Protein AF-A0A3D0NUL7-F1 (afdb_monomer)

Solvent-accessible surface area (backbone atoms only — not comparable to full-atom values): 14869 Å² total; per-residue (Å²): 145,73,96,80,72,96,81,76,88,67,81,86,68,99,79,74,88,77,82,91,86,70,97,82,72,67,53,74,44,76,53,102,89,47,79,48,76,51,63,60,72,70,51,49,54,56,57,66,68,71,49,85,81,70,50,72,65,41,56,50,47,51,54,52,38,54,50,46,41,72,72,42,78,81,35,74,54,74,36,28,71,72,27,62,57,37,57,31,70,55,43,60,66,67,60,56,51,49,51,24,63,55,21,66,46,58,72,34,66,60,58,50,44,32,27,50,68,53,15,34,19,25,42,55,57,41,51,9,30,43,26,70,67,49,31,68,68,54,50,53,95,36,104,72,68,6,70,47,51,35,48,18,68,74,67,74,39,60,64,89,64,58,53,48,44,52,92,92,46,72,44,54,72,42,91,83,60,44,71,68,59,43,50,56,53,50,52,56,48,72,73,44,55,86,90,35,71,67,35,50,54,49,56,44,19,63,47,35,19,49,40,53,36,31,49,63,53,89,68,22,28,37,26,40,24,37,43,73,92,46,52,27,27,34,29,40,37,50,50,93,78,44,74,66,43,72,70,88,28,41,51,56,59,46,63,72,72,100

Sequence (258 aa):
MEILGLDKIRKIDDNTELEPEVTGLDKIRCDGEGITITGLDSIRHIIESDLPKMSTFAVELIRLVDRAKELDTEYRQFGAERHRYEFNPVIPLSEVRDFENRHHIRLPQGYVDFLTQVGNGGAGPDYGIYSLEQAEQSGYYDHKNSFCHYTATKFQSDYATLPYVLDDVPPMVNASLTPARWEEWYTALKTLPENHHDYDEMYKQAYNGLLQIIDSGCSSGYMLVCHGEMNGEMVFFRHELECPQPTGQRFEDFMLSH

Secondary structure (DSSP, 8-state):
-----S-------S--PPP---TT--EEEEETTEEEEE-HHHHHHHHHHHS----HHHHHHHHHHHHHHHH-TT--STTHHHHTT-BPPP--HHHHHHHHHHHT----HHHHHIIIII-SSBSSSTT-BPPHHHHHH---S-TTT-HHHHHHHHHT--GGG--S--TTS--SSSTT--HHHHHHHHHHHHTS-TTSHHHHHHHHHHHTTEEEEEEEETTEEEEEE-SSTTTTEEEEE-GGGPPPEEEEEEHHHHHHH-

Structure (mmCIF, N/CA/C/O backbone):
data_AF-A0A3D0NUL7-F1
#
_entry.id   AF-A0A3D0NUL7-F1
#
loop_
_atom_site.group_PDB
_atom_site.id
_atom_site.type_symbol
_atom_site.label_atom_id
_atom_site.label_alt_id
_atom_site.label_comp_id
_atom_site.label_asym_id
_atom_site.label_entity_id
_atom_site.label_seq_id
_atom_site.pdbx_PDB_ins_code
_atom_site.Cartn_x
_atom_site.Cartn_y
_atom_site.Cartn_z
_atom_site.occupancy
_atom_site.B_iso_or_equiv
_atom_site.auth_seq_id
_atom_site.auth_comp_id
_atom_site.auth_asym_id
_atom_site.auth_atom_id
_atom_site.pdbx_PDB_model_num
ATOM 1 N N . MET A 1 1 ? -30.615 -2.942 27.990 1.00 38.72 1 MET A N 1
ATOM 2 C CA . MET A 1 1 ? -29.336 -3.409 27.423 1.00 38.72 1 MET A CA 1
ATOM 3 C C . MET A 1 1 ? -28.272 -2.611 28.151 1.00 38.72 1 MET A C 1
ATOM 5 O O . MET A 1 1 ? -27.956 -1.499 27.763 1.00 38.72 1 MET A O 1
ATOM 9 N N . GLU A 1 2 ? -27.911 -3.126 29.322 1.00 25.39 2 GLU A N 1
ATOM 10 C CA . GLU A 1 2 ? -27.063 -2.508 30.342 1.00 25.39 2 GLU A CA 1
ATOM 11 C C . GLU A 1 2 ? -25.983 -3.534 30.676 1.00 25.39 2 GLU A C 1
ATOM 13 O O . GLU A 1 2 ? -26.282 -4.717 30.848 1.00 25.39 2 GLU A O 1
ATOM 18 N N . ILE A 1 3 ? -24.738 -3.077 30.732 1.00 35.19 3 ILE A N 1
ATOM 19 C CA . ILE A 1 3 ? -23.598 -3.856 31.199 1.00 35.19 3 ILE A CA 1
ATOM 20 C C . ILE A 1 3 ? -23.766 -4.017 32.717 1.00 35.19 3 ILE A C 1
ATOM 22 O O . ILE A 1 3 ? -23.603 -3.064 33.471 1.00 35.19 3 ILE A O 1
ATOM 26 N N . LEU A 1 4 ? -24.119 -5.223 33.158 1.00 30.38 4 LEU A N 1
ATOM 27 C CA . LEU A 1 4 ? -24.093 -5.670 34.554 1.00 30.38 4 LEU A CA 1
ATOM 28 C C . LEU A 1 4 ? -23.093 -6.831 34.601 1.00 30.38 4 LEU A C 1
ATOM 30 O O . LEU A 1 4 ? -23.255 -7.789 33.859 1.00 30.38 4 LEU A O 1
ATOM 34 N N . GLY A 1 5 ? -22.043 -6.881 35.408 1.00 27.66 5 GLY A N 1
ATOM 35 C CA . GLY A 1 5 ? -21.523 -6.011 36.448 1.00 27.66 5 GLY A CA 1
ATOM 36 C C . GLY A 1 5 ? -20.378 -6.803 37.087 1.00 27.66 5 GLY A C 1
ATOM 37 O O . GLY A 1 5 ? -20.577 -7.945 37.499 1.00 27.66 5 GLY A O 1
ATOM 38 N N . LEU A 1 6 ? -19.179 -6.221 37.152 1.00 33.84 6 LEU A N 1
ATOM 39 C CA . LEU A 1 6 ? -17.971 -6.797 37.772 1.00 33.84 6 LEU A CA 1
ATOM 40 C C . LEU A 1 6 ? -18.040 -6.821 39.319 1.00 33.84 6 LEU A C 1
ATOM 42 O O . LEU A 1 6 ? -17.026 -6.795 40.007 1.00 33.84 6 LEU A O 1
ATOM 46 N N . ASP A 1 7 ? -19.242 -6.910 39.889 1.00 32.41 7 ASP A N 1
ATOM 47 C CA . ASP A 1 7 ? -19.529 -6.543 41.281 1.00 32.41 7 ASP A CA 1
ATOM 48 C C . ASP A 1 7 ? -19.807 -7.739 42.211 1.00 32.41 7 ASP A C 1
ATOM 50 O O . ASP A 1 7 ? -20.545 -7.642 43.196 1.00 32.41 7 ASP A O 1
ATOM 54 N N . LYS A 1 8 ? -19.205 -8.902 41.933 1.00 33.22 8 LYS A N 1
ATOM 55 C CA . LYS A 1 8 ? -19.337 -10.093 42.796 1.00 33.22 8 LYS A CA 1
ATOM 56 C C . LYS A 1 8 ? -18.027 -10.721 43.269 1.00 33.22 8 LYS A C 1
ATOM 58 O O . LYS A 1 8 ? -18.021 -11.885 43.648 1.00 33.22 8 LYS A O 1
ATOM 63 N N . ILE A 1 9 ? -16.954 -9.944 43.402 1.00 37.75 9 ILE A N 1
ATOM 64 C CA . ILE A 1 9 ? -15.868 -10.321 44.324 1.00 37.75 9 ILE A CA 1
ATOM 65 C C . ILE A 1 9 ? -16.194 -9.723 45.699 1.00 37.75 9 ILE A C 1
ATOM 67 O O . ILE A 1 9 ? -15.585 -8.760 46.158 1.00 37.75 9 ILE A O 1
ATOM 71 N N . ARG A 1 10 ? -17.231 -10.259 46.354 1.00 32.78 10 ARG A N 1
ATOM 72 C CA . ARG A 1 10 ? -17.502 -9.988 47.773 1.00 32.78 10 ARG A CA 1
ATOM 73 C C . ARG A 1 10 ? -17.042 -11.189 48.591 1.00 32.78 10 ARG A C 1
ATOM 75 O O . ARG A 1 10 ? -17.595 -12.267 48.435 1.00 32.78 10 ARG A O 1
ATOM 82 N N . LYS A 1 11 ? -16.026 -10.932 49.425 1.00 37.00 11 LYS A N 1
ATOM 83 C CA . LYS A 1 11 ? -15.572 -11.664 50.622 1.00 37.00 11 LYS A CA 1
ATOM 84 C C . LYS A 1 11 ? -16.074 -13.108 50.740 1.00 37.00 11 LYS A C 1
ATOM 86 O O . LYS A 1 11 ? -17.202 -13.343 51.160 1.00 37.00 11 LYS A O 1
ATOM 91 N N . ILE A 1 12 ? -15.184 -14.047 50.439 1.00 37.03 12 ILE A N 1
ATOM 92 C CA . ILE A 1 12 ? -15.310 -15.433 50.885 1.00 37.03 12 ILE A CA 1
ATOM 93 C C . ILE A 1 12 ? -14.976 -15.424 52.384 1.00 37.03 12 ILE A C 1
ATOM 95 O O . ILE A 1 12 ? -13.849 -15.108 52.754 1.00 37.03 12 ILE A O 1
ATOM 99 N N . ASP A 1 13 ? -15.981 -15.665 53.226 1.00 35.22 13 ASP A N 1
ATOM 100 C CA . ASP A 1 13 ? -15.795 -16.013 54.639 1.00 35.22 13 ASP A CA 1
ATOM 101 C C . ASP A 1 13 ? -15.403 -17.499 54.718 1.00 35.22 13 ASP A C 1
ATOM 103 O O . ASP A 1 13 ? -15.958 -18.334 54.000 1.00 35.22 13 ASP A O 1
ATOM 107 N N . ASP A 1 14 ? -14.461 -17.818 55.602 1.00 37.66 14 ASP A N 1
ATOM 108 C CA . ASP A 1 14 ? -13.665 -19.056 55.662 1.00 37.66 14 ASP A CA 1
ATOM 109 C C . ASP A 1 14 ? -14.416 -20.386 55.923 1.00 37.66 14 ASP A C 1
ATOM 111 O O . ASP A 1 14 ? -13.769 -21.378 56.235 1.00 37.66 14 ASP A O 1
ATOM 115 N N . ASN A 1 15 ? -15.750 -20.486 55.835 1.00 42.66 15 ASN A N 1
ATOM 116 C CA . ASN A 1 15 ? -16.450 -21.724 56.240 1.00 42.66 15 ASN A CA 1
ATOM 117 C C . ASN A 1 15 ? -17.835 -21.970 55.608 1.00 42.66 15 ASN A C 1
ATOM 119 O O . ASN A 1 15 ? -18.796 -22.273 56.313 1.00 42.66 15 ASN A O 1
ATOM 123 N N . THR A 1 16 ? -17.970 -21.902 54.281 1.00 33.91 16 THR A N 1
ATOM 124 C CA . THR A 1 16 ? -19.204 -22.397 53.631 1.00 33.91 16 THR A CA 1
ATOM 125 C C . THR A 1 16 ? -18.888 -23.414 52.538 1.00 33.91 16 THR A C 1
ATOM 127 O O . THR A 1 16 ? -18.440 -23.049 51.454 1.00 33.91 16 THR A O 1
ATOM 130 N N . GLU A 1 17 ? -19.125 -24.697 52.824 1.00 34.25 17 GLU A N 1
ATOM 131 C CA . GLU A 1 17 ? -19.204 -25.746 51.802 1.00 34.25 17 GLU A CA 1
ATOM 132 C C . GLU A 1 17 ? -20.475 -25.529 50.964 1.00 34.25 17 GLU A C 1
ATOM 134 O O . GLU A 1 17 ? -21.584 -25.473 51.496 1.00 34.25 17 GLU A O 1
ATOM 139 N N . LEU A 1 18 ? -20.313 -25.374 49.648 1.00 35.25 18 LEU A N 1
ATOM 140 C CA . LEU A 1 18 ? -21.413 -25.365 48.682 1.00 35.25 18 LEU A CA 1
ATOM 141 C C . LEU A 1 18 ? -21.649 -26.801 48.195 1.00 35.25 18 LEU A C 1
ATOM 143 O O . LEU A 1 18 ? -20.722 -27.445 47.701 1.00 35.25 18 LEU A O 1
ATOM 147 N N . GLU A 1 19 ? -22.881 -27.299 48.334 1.00 30.41 19 GLU A N 1
ATOM 148 C CA . GLU A 1 19 ? -23.275 -28.623 47.835 1.00 30.41 19 GLU A CA 1
ATOM 149 C C . GLU A 1 19 ? -23.285 -28.704 46.289 1.00 30.41 19 GLU A C 1
ATOM 151 O O . GLU A 1 19 ? -23.460 -27.683 45.615 1.00 30.41 19 GLU A O 1
ATOM 156 N N . PRO A 1 20 ? -23.081 -29.901 45.696 1.00 34.34 20 PRO A N 1
ATOM 157 C CA . PRO A 1 20 ? -22.626 -30.034 44.319 1.00 34.34 20 PRO A CA 1
ATOM 158 C C . PRO A 1 20 ? -23.762 -30.386 43.349 1.00 34.34 20 PRO A C 1
ATOM 160 O O . PRO A 1 20 ? -24.087 -31.556 43.188 1.00 34.34 20 PRO A O 1
ATOM 163 N N . GLU A 1 21 ? -24.291 -29.414 42.603 1.00 37.38 21 GLU A N 1
ATOM 164 C CA . GLU A 1 21 ? -25.108 -29.699 41.407 1.00 37.38 21 GLU A CA 1
ATOM 165 C C . GLU A 1 21 ? -24.845 -28.712 40.256 1.00 37.38 21 GLU A C 1
ATOM 167 O O . GLU A 1 21 ? -25.732 -27.983 39.837 1.00 37.38 21 GLU A O 1
ATOM 172 N N . VAL A 1 22 ? -23.621 -28.713 39.712 1.00 36.44 22 VAL A N 1
ATOM 173 C CA . VAL A 1 22 ? -23.347 -28.531 38.268 1.00 36.44 22 VAL A CA 1
ATOM 174 C C . VAL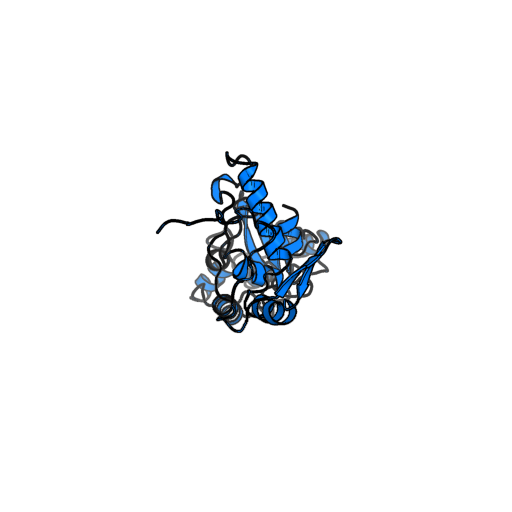 A 1 22 ? -22.042 -29.275 37.965 1.00 36.44 22 VAL A C 1
ATOM 176 O O . VAL A 1 22 ? -20.955 -28.869 38.375 1.00 36.44 22 VAL A O 1
ATOM 179 N N . THR A 1 23 ? -22.133 -30.406 37.272 1.00 40.44 23 THR A N 1
ATOM 180 C CA . THR A 1 23 ? -20.981 -31.203 36.835 1.00 40.44 23 THR A CA 1
ATOM 181 C C . THR A 1 23 ? -20.199 -30.451 35.755 1.00 40.44 23 THR A C 1
ATOM 183 O O . THR A 1 23 ? -20.621 -30.441 34.601 1.00 40.44 23 THR A O 1
ATOM 186 N N . GLY A 1 24 ? -19.073 -29.827 36.122 1.00 41.94 24 GLY A N 1
ATOM 187 C CA . GLY A 1 24 ? -18.113 -29.279 35.153 1.00 41.94 24 GLY A CA 1
ATOM 188 C C . GLY A 1 24 ? -17.348 -28.009 35.540 1.00 41.94 24 GLY A C 1
ATOM 189 O O . GLY A 1 24 ? -16.659 -27.479 34.679 1.00 41.94 24 GLY A O 1
ATOM 190 N N . LEU A 1 25 ? -17.448 -27.499 36.772 1.00 42.62 25 LEU A N 1
ATOM 191 C CA . LEU A 1 25 ? -16.685 -26.311 37.183 1.00 42.62 25 LEU A CA 1
ATOM 192 C C . LEU A 1 25 ? -15.368 -26.672 37.883 1.00 42.62 25 LEU A C 1
ATOM 194 O O . LEU A 1 25 ? -15.312 -27.591 38.706 1.00 42.62 25 LEU A O 1
ATOM 198 N N . ASP A 1 26 ? -14.327 -25.921 37.517 1.00 53.41 26 ASP A N 1
ATOM 199 C CA . ASP A 1 26 ? -12.957 -26.008 38.016 1.00 53.41 26 ASP A CA 1
ATOM 200 C C . ASP A 1 26 ? -12.896 -26.050 39.544 1.00 53.41 26 ASP A C 1
ATOM 202 O O . ASP A 1 26 ? -13.566 -25.289 40.249 1.00 53.41 26 ASP A O 1
ATOM 206 N N . LYS A 1 27 ? -12.038 -26.924 40.077 1.00 50.22 27 LYS A N 1
ATOM 207 C CA . LYS A 1 27 ? -11.785 -26.968 41.518 1.00 50.22 27 LYS A CA 1
ATOM 208 C C . LYS A 1 27 ? -10.749 -25.904 41.851 1.00 50.22 27 LYS A C 1
ATOM 210 O O . LYS A 1 27 ? -9.553 -26.100 41.624 1.00 50.22 27 LYS A O 1
ATOM 215 N N . ILE A 1 28 ? -11.223 -24.785 42.390 1.00 47.34 28 ILE A N 1
ATOM 216 C CA . ILE A 1 28 ? -10.381 -23.774 43.028 1.00 47.34 28 ILE A CA 1
ATOM 217 C C . ILE A 1 28 ? -10.120 -24.243 44.457 1.00 47.34 28 ILE A C 1
ATOM 219 O O . ILE A 1 28 ? -11.053 -24.393 45.246 1.00 47.34 28 ILE A O 1
ATOM 223 N N . ARG A 1 29 ? -8.854 -24.492 44.791 1.00 43.22 29 ARG A N 1
ATOM 224 C CA . ARG A 1 29 ? -8.432 -24.826 46.151 1.00 43.22 29 ARG A CA 1
ATOM 225 C C . ARG A 1 29 ? -7.491 -23.741 46.646 1.00 43.22 29 ARG A C 1
ATOM 227 O O . ARG A 1 29 ? -6.512 -23.428 45.980 1.00 43.22 29 ARG A O 1
ATOM 234 N N . CYS A 1 30 ? -7.792 -23.174 47.805 1.00 38.06 30 CYS A N 1
ATOM 235 C CA . CYS A 1 30 ? -6.896 -22.257 48.491 1.00 38.06 30 CYS A CA 1
ATOM 236 C C . CYS A 1 30 ? -6.280 -23.013 49.668 1.00 38.06 30 CYS A C 1
ATOM 238 O O . CYS A 1 30 ? -7.014 -23.540 50.505 1.00 38.06 30 CYS A O 1
ATOM 240 N N . ASP A 1 31 ? -4.959 -23.117 49.709 1.00 46.19 31 ASP A N 1
ATOM 241 C CA . ASP A 1 31 ? -4.230 -23.577 50.887 1.00 46.19 31 ASP A CA 1
ATOM 242 C C . ASP A 1 31 ? -3.305 -22.467 51.400 1.00 46.19 31 ASP A C 1
ATOM 244 O O . ASP A 1 31 ? -3.193 -21.396 50.802 1.00 46.19 31 ASP A O 1
ATOM 248 N N . GLY A 1 32 ? -2.698 -22.688 52.570 1.00 38.44 32 GLY A N 1
ATOM 249 C CA . GLY A 1 32 ? -1.860 -21.700 53.258 1.00 38.44 32 GLY A CA 1
ATOM 250 C C . GLY A 1 32 ? -0.600 -21.270 52.493 1.00 38.44 32 GLY A C 1
ATOM 251 O O . GLY A 1 32 ? 0.147 -20.444 53.010 1.00 38.44 32 GLY A O 1
ATOM 252 N N . GLU A 1 33 ? -0.370 -21.806 51.289 1.00 42.25 33 GLU A N 1
ATOM 253 C CA . GLU A 1 33 ? 0.727 -21.448 50.388 1.00 42.25 33 GLU A CA 1
ATOM 254 C C . GLU A 1 33 ? 0.248 -20.754 49.091 1.00 42.25 33 GLU A C 1
ATOM 256 O O . GLU A 1 33 ? 1.073 -20.178 48.380 1.00 42.25 33 GLU A O 1
ATOM 261 N N . GLY A 1 34 ? -1.062 -20.718 48.796 1.00 34.78 34 GLY A N 1
ATOM 262 C CA . GLY A 1 34 ? -1.626 -19.981 47.658 1.00 34.78 34 GLY A CA 1
ATOM 263 C C . GLY A 1 34 ? -2.929 -20.559 47.083 1.00 34.78 34 GLY A C 1
ATOM 264 O O . GLY A 1 34 ? -3.519 -21.502 47.604 1.00 34.78 34 GLY A O 1
ATOM 265 N N . ILE A 1 35 ? -3.405 -19.970 45.976 1.00 40.94 35 ILE A N 1
ATOM 266 C CA . ILE A 1 35 ? -4.564 -20.471 45.215 1.00 40.94 35 ILE A CA 1
ATOM 267 C C . ILE A 1 35 ? -4.066 -21.418 44.120 1.00 40.94 35 ILE A C 1
ATOM 269 O O . ILE A 1 35 ? -3.331 -21.001 43.226 1.00 40.94 35 ILE A O 1
ATOM 273 N N . THR A 1 36 ? -4.527 -22.667 44.144 1.00 42.09 36 THR A N 1
ATOM 274 C CA . THR A 1 36 ? -4.296 -23.659 43.088 1.00 42.09 36 THR A CA 1
ATOM 275 C C . THR A 1 36 ? -5.598 -23.919 42.329 1.00 42.09 36 THR A C 1
ATOM 277 O O . THR A 1 36 ? -6.597 -24.343 42.913 1.00 42.09 36 THR A O 1
ATOM 280 N N . ILE A 1 37 ? -5.592 -23.679 41.014 1.00 50.47 37 ILE A N 1
ATOM 281 C CA . ILE A 1 37 ? -6.717 -23.976 40.114 1.00 50.47 37 ILE A CA 1
ATOM 282 C C . ILE A 1 37 ? -6.357 -25.218 39.299 1.00 50.47 37 ILE A C 1
ATOM 284 O O . ILE A 1 37 ? -5.349 -25.230 38.596 1.00 50.47 37 ILE A O 1
ATOM 288 N N . THR A 1 38 ? -7.178 -26.264 39.384 1.00 53.53 38 THR A N 1
ATOM 289 C CA . THR A 1 38 ? -7.011 -27.495 38.591 1.00 53.53 38 THR A CA 1
ATOM 290 C C . THR A 1 38 ? -8.206 -27.677 37.657 1.00 53.53 38 THR A C 1
ATOM 292 O O . THR A 1 38 ? -9.343 -27.548 38.109 1.00 53.53 38 THR A O 1
ATOM 295 N N . GLY A 1 39 ? -7.949 -27.967 36.373 1.00 52.47 39 GLY A N 1
ATOM 296 C CA . GLY A 1 39 ? -8.992 -28.164 35.345 1.00 52.47 39 GLY A CA 1
ATOM 297 C C . GLY A 1 39 ? -8.892 -27.265 34.102 1.00 52.47 39 GLY A C 1
ATOM 298 O O . GLY A 1 39 ? -9.481 -27.590 33.071 1.00 52.47 39 GLY A O 1
ATOM 299 N N . LEU A 1 40 ? -8.061 -26.214 34.143 1.00 50.69 40 LEU A N 1
ATOM 300 C CA . LEU A 1 40 ? -7.952 -25.222 33.063 1.00 50.69 40 LEU A CA 1
ATOM 301 C C . LEU A 1 40 ? -7.530 -25.793 31.704 1.00 50.69 40 LEU A C 1
ATOM 303 O O . LEU A 1 40 ? -7.858 -25.190 30.692 1.00 50.69 40 LEU A O 1
ATOM 307 N N . ASP A 1 41 ? -6.859 -26.944 31.637 1.00 54.06 41 ASP A N 1
ATOM 308 C CA . ASP A 1 41 ? -6.382 -27.506 30.364 1.00 54.06 41 ASP A CA 1
ATOM 309 C C . ASP A 1 41 ? -7.524 -27.867 29.398 1.00 54.06 41 ASP A C 1
ATOM 311 O O . ASP A 1 41 ? -7.375 -27.736 28.184 1.00 54.06 41 ASP A O 1
ATOM 315 N N . SER A 1 42 ? -8.691 -28.262 29.926 1.00 47.69 42 SER A N 1
ATOM 316 C CA . SER A 1 42 ? -9.852 -28.629 29.098 1.00 47.69 42 SER A CA 1
ATOM 317 C C . SER A 1 42 ? -10.581 -27.405 28.537 1.00 47.69 42 SER A C 1
ATOM 319 O O . SER A 1 42 ? -11.106 -27.457 27.430 1.00 47.69 42 SER A O 1
ATOM 321 N N . ILE A 1 43 ? -10.576 -26.290 29.272 1.00 46.31 43 ILE A N 1
ATOM 322 C CA . ILE A 1 43 ? -11.176 -25.018 28.843 1.00 46.31 43 ILE A CA 1
ATOM 323 C C . ILE A 1 43 ? -10.189 -24.220 27.989 1.00 46.31 43 ILE A C 1
ATOM 325 O O . ILE A 1 43 ? -10.587 -23.593 27.014 1.00 46.31 43 ILE A O 1
ATOM 329 N N . ARG A 1 44 ? -8.891 -24.291 28.290 1.00 44.62 44 ARG A N 1
ATOM 330 C CA . ARG A 1 44 ? -7.825 -23.650 27.518 1.00 44.62 44 ARG A CA 1
ATOM 331 C C . ARG A 1 44 ? -7.850 -24.090 26.061 1.00 44.62 44 ARG A C 1
ATOM 333 O O . ARG A 1 44 ? -7.748 -23.241 25.188 1.00 44.62 44 ARG A O 1
ATOM 340 N N . HIS A 1 45 ? -8.065 -25.379 25.796 1.00 46.69 45 HIS A N 1
ATOM 341 C CA . HIS A 1 45 ? -8.169 -25.873 24.424 1.00 46.69 45 HIS A CA 1
ATOM 342 C C . HIS A 1 45 ? -9.401 -25.324 23.683 1.00 46.69 45 HIS A C 1
ATOM 344 O O . HIS A 1 45 ? -9.298 -25.016 22.503 1.00 46.69 45 HIS A O 1
ATOM 350 N N . ILE A 1 46 ? -10.526 -25.145 24.385 1.00 46.69 46 ILE A N 1
ATOM 351 C CA . ILE A 1 46 ? -11.791 -24.621 23.838 1.00 46.69 46 ILE A CA 1
ATOM 352 C C . ILE A 1 46 ? -11.714 -23.099 23.615 1.00 46.69 46 ILE A C 1
ATOM 354 O O . ILE A 1 46 ? -12.198 -22.584 22.615 1.00 46.69 46 ILE A O 1
ATOM 358 N N . ILE A 1 47 ? -11.058 -22.364 24.518 1.00 46.75 47 ILE A N 1
ATOM 359 C CA . ILE A 1 47 ? -10.827 -20.920 24.371 1.00 46.75 47 ILE A CA 1
ATOM 360 C C . ILE A 1 47 ? -9.798 -20.648 23.263 1.00 46.75 47 ILE A C 1
ATOM 362 O O . ILE A 1 47 ? -9.962 -19.721 22.478 1.00 46.75 47 ILE A O 1
ATOM 366 N N . GLU A 1 48 ? -8.738 -21.454 23.160 1.00 49.75 48 GLU A N 1
ATOM 367 C CA . GLU A 1 48 ? -7.694 -21.274 22.145 1.00 49.75 48 GLU A CA 1
ATOM 368 C C . GLU A 1 48 ? -8.100 -21.765 20.740 1.00 49.75 48 GLU A C 1
ATOM 370 O O . GLU A 1 48 ? -7.434 -21.379 19.775 1.00 49.75 48 GLU A O 1
ATOM 375 N N . SER A 1 49 ? -9.138 -22.606 20.602 1.00 51.47 49 SER A N 1
ATOM 376 C CA . SER A 1 49 ? -9.609 -23.125 19.305 1.00 51.47 49 SER A CA 1
ATOM 377 C C . SER A 1 49 ? -10.599 -22.208 18.589 1.00 51.47 49 SER A C 1
ATOM 379 O O . SER A 1 49 ? -10.626 -22.216 17.359 1.00 51.47 49 SER A O 1
ATOM 381 N N . ASP A 1 50 ? -11.371 -21.415 19.340 1.00 45.09 50 ASP A N 1
ATOM 382 C CA . ASP A 1 50 ? -12.528 -20.676 18.812 1.00 45.09 50 ASP A CA 1
ATOM 383 C C . ASP A 1 50 ? -12.328 -19.148 18.771 1.00 45.09 50 ASP A C 1
ATOM 385 O O . ASP A 1 50 ? -13.155 -18.433 18.201 1.00 45.09 50 ASP A O 1
ATOM 389 N N . LEU A 1 51 ? -11.222 -18.619 19.315 1.00 48.38 51 LEU A N 1
ATOM 390 C CA . LEU A 1 51 ? -10.813 -17.243 19.023 1.00 48.38 51 LEU A CA 1
ATOM 391 C C . LEU A 1 51 ? -10.130 -17.186 17.646 1.00 48.38 51 LEU A C 1
ATOM 393 O O . LEU A 1 51 ? -9.189 -17.952 17.412 1.00 48.38 51 LEU A O 1
ATOM 397 N N . PRO A 1 52 ? -10.504 -16.246 16.754 1.00 54.59 52 PRO A N 1
ATOM 398 C CA . PRO A 1 52 ? -9.663 -15.919 15.614 1.00 54.59 52 PRO A CA 1
ATOM 399 C C . PRO A 1 52 ? -8.296 -15.508 16.164 1.00 54.59 52 PRO A C 1
ATOM 401 O O . PRO A 1 52 ? -8.173 -14.484 16.838 1.00 54.59 52 PRO A O 1
ATOM 404 N N . LYS A 1 53 ? -7.268 -16.334 15.943 1.00 74.62 53 LYS A N 1
ATOM 405 C CA . LYS A 1 53 ? -5.901 -15.989 16.335 1.00 74.62 53 LYS A CA 1
ATOM 406 C C . LYS A 1 53 ? -5.424 -14.886 15.403 1.00 74.62 53 LYS A C 1
ATOM 408 O O . LYS A 1 53 ? -4.909 -15.169 14.325 1.00 74.62 53 LYS A O 1
ATOM 413 N N . MET A 1 54 ? -5.655 -13.642 15.812 1.00 85.62 54 MET A N 1
ATOM 414 C CA . MET A 1 54 ? -5.086 -12.477 15.150 1.00 85.62 54 MET A CA 1
ATOM 415 C C . MET A 1 54 ? -3.562 -12.605 15.109 1.00 85.62 54 MET A C 1
ATOM 417 O O . MET A 1 54 ? -2.948 -13.121 16.048 1.00 85.62 54 MET A O 1
ATOM 421 N N . SER A 1 55 ? -2.948 -12.146 14.025 1.00 92.00 55 SER A N 1
ATOM 422 C CA . SER A 1 55 ? -1.499 -12.144 13.891 1.00 92.00 55 SER A CA 1
ATOM 423 C C . SER A 1 55 ? -0.869 -11.151 14.868 1.00 92.00 55 SER A C 1
ATOM 425 O O . SER A 1 55 ? -1.479 -10.153 15.259 1.00 92.00 55 SER A O 1
ATOM 427 N N . THR A 1 56 ? 0.381 -11.407 15.264 1.00 92.94 56 THR A N 1
ATOM 428 C CA . THR A 1 56 ? 1.138 -10.494 16.137 1.00 92.94 56 THR A CA 1
ATOM 429 C C . THR A 1 56 ? 1.204 -9.085 15.549 1.00 92.94 56 THR A C 1
ATOM 431 O O . THR A 1 56 ? 1.093 -8.110 16.285 1.00 92.94 56 THR A O 1
ATOM 434 N N . PHE A 1 57 ? 1.331 -8.987 14.222 1.00 95.50 57 PHE A N 1
ATOM 435 C CA . PHE A 1 57 ? 1.291 -7.724 13.494 1.00 95.50 57 PHE A CA 1
ATOM 436 C C . PHE A 1 57 ? -0.037 -6.985 13.706 1.00 95.50 57 PHE A C 1
ATOM 438 O O . PHE A 1 57 ? -0.020 -5.824 14.107 1.00 95.50 57 PHE A O 1
ATOM 445 N N . ALA A 1 58 ? -1.177 -7.657 13.507 1.00 95.69 58 ALA A N 1
ATOM 446 C CA . ALA A 1 58 ? -2.491 -7.040 13.670 1.00 95.69 58 ALA A CA 1
ATOM 447 C C . ALA A 1 58 ? -2.716 -6.531 15.102 1.00 95.69 58 ALA A C 1
ATOM 449 O O . ALA A 1 58 ? -3.169 -5.405 15.301 1.00 95.69 58 ALA A O 1
ATOM 450 N N . VAL A 1 59 ? -2.346 -7.340 16.101 1.00 95.56 59 VAL A N 1
ATOM 451 C CA . VAL A 1 59 ? -2.452 -6.963 17.519 1.00 95.56 59 VAL A CA 1
ATOM 452 C C . VAL A 1 59 ? -1.602 -5.731 17.829 1.00 95.56 59 VAL A C 1
ATOM 454 O O . VAL A 1 59 ? -2.083 -4.802 18.479 1.00 95.56 59 VAL A O 1
ATOM 457 N N . GLU A 1 60 ? -0.349 -5.707 17.370 1.00 97.19 60 GLU A N 1
ATOM 458 C CA . GLU A 1 60 ? 0.555 -4.596 17.666 1.00 97.19 60 GLU A CA 1
ATOM 459 C C . GLU A 1 60 ? 0.143 -3.311 16.942 1.00 97.19 60 GLU A C 1
ATOM 461 O O . GLU A 1 60 ? 0.141 -2.245 17.555 1.00 97.19 60 GLU A O 1
ATOM 466 N N . LEU A 1 61 ? -0.277 -3.403 15.678 1.00 97.75 61 LEU A N 1
ATOM 467 C CA . LEU A 1 61 ? -0.716 -2.240 14.912 1.00 97.75 61 LEU A CA 1
ATOM 468 C C . LEU A 1 61 ? -1.953 -1.580 15.540 1.00 97.75 61 LEU A C 1
ATOM 470 O O . LEU A 1 61 ? -1.976 -0.362 15.707 1.00 97.75 61 LEU A O 1
ATOM 474 N N . ILE A 1 62 ? -2.952 -2.370 15.953 1.00 97.69 62 ILE A N 1
ATOM 475 C CA . ILE A 1 62 ? -4.140 -1.846 16.648 1.00 97.69 62 ILE A CA 1
ATOM 476 C C . ILE A 1 62 ? -3.731 -1.133 17.9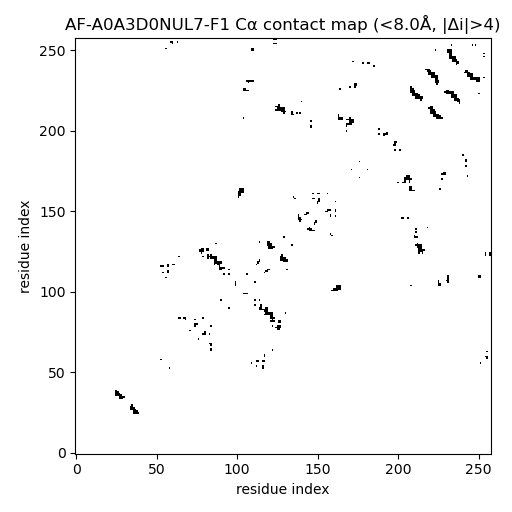37 1.00 97.69 62 ILE A C 1
ATOM 478 O O . ILE A 1 62 ? -4.142 0.001 18.171 1.00 97.69 62 ILE A O 1
ATOM 482 N N . ARG A 1 63 ? -2.852 -1.752 18.735 1.00 97.69 63 ARG A N 1
ATOM 483 C CA . ARG A 1 63 ? -2.348 -1.161 19.980 1.00 97.69 63 ARG A CA 1
ATOM 484 C C . ARG A 1 63 ? -1.647 0.180 19.743 1.00 97.69 63 ARG A C 1
ATOM 486 O O . ARG A 1 63 ? -1.824 1.106 20.536 1.00 97.69 63 ARG A O 1
ATOM 493 N N . LEU A 1 64 ? -0.836 0.284 18.689 1.00 97.94 64 LEU A N 1
ATOM 494 C CA . LEU A 1 64 ? -0.128 1.517 18.336 1.00 97.94 64 LEU A CA 1
ATOM 495 C C . LEU A 1 64 ? -1.092 2.617 17.885 1.00 97.94 64 LEU A C 1
ATOM 497 O O . LEU A 1 64 ? -0.969 3.750 18.351 1.00 97.94 64 LEU A O 1
ATOM 501 N N . VAL A 1 65 ? -2.072 2.291 17.040 1.00 97.44 65 VAL A N 1
ATOM 502 C CA . VAL A 1 65 ? -3.055 3.267 16.547 1.00 97.44 65 VAL A CA 1
ATOM 503 C C . VAL A 1 65 ? -3.998 3.733 17.657 1.00 97.44 65 VAL A C 1
ATOM 505 O O . VAL A 1 65 ? -4.236 4.936 17.770 1.00 97.44 65 VAL A O 1
ATOM 508 N N . ASP A 1 66 ? -4.448 2.839 18.540 1.00 97.19 66 ASP A N 1
ATOM 509 C CA . ASP A 1 66 ? -5.219 3.212 19.734 1.00 97.19 66 ASP A CA 1
ATOM 510 C C . ASP A 1 66 ? -4.417 4.170 20.619 1.00 97.19 66 ASP A C 1
ATOM 512 O O . ASP A 1 66 ? -4.915 5.212 21.056 1.00 97.19 66 ASP A O 1
ATOM 516 N N . ARG A 1 67 ? -3.128 3.872 20.823 1.00 97.69 67 ARG A N 1
ATOM 517 C CA . ARG A 1 67 ? -2.245 4.747 21.591 1.00 97.69 67 ARG A CA 1
ATOM 518 C C . ARG A 1 67 ? -2.051 6.105 20.919 1.00 97.69 67 ARG A C 1
ATOM 520 O O . ARG A 1 67 ? -2.018 7.120 21.613 1.00 97.69 67 ARG A O 1
ATOM 527 N N . ALA A 1 68 ? -1.920 6.145 19.596 1.00 96.25 68 ALA A N 1
ATOM 528 C CA . ALA A 1 68 ? -1.818 7.392 18.849 1.00 96.25 68 ALA A CA 1
ATOM 529 C C . ALA A 1 68 ? -3.102 8.228 18.987 1.00 96.25 68 ALA A C 1
ATOM 531 O O . ALA A 1 68 ? -3.015 9.419 19.277 1.00 96.25 68 ALA A O 1
ATOM 532 N N . LYS A 1 69 ? -4.281 7.595 18.913 1.00 97.00 69 LYS A N 1
ATOM 533 C CA . LYS A 1 69 ? -5.589 8.243 19.109 1.00 97.00 69 LYS A CA 1
ATOM 534 C C . LYS A 1 69 ? -5.734 8.891 20.487 1.00 97.00 69 LYS A C 1
ATOM 536 O O . LYS A 1 69 ? -6.281 9.986 20.600 1.00 97.00 69 LYS A O 1
ATOM 541 N N . GLU A 1 70 ? -5.242 8.232 21.535 1.00 97.81 70 GLU A N 1
ATOM 542 C CA . GLU A 1 70 ? -5.227 8.781 22.899 1.00 97.81 70 GLU A CA 1
ATOM 543 C C . GLU A 1 70 ? -4.300 9.995 23.045 1.00 97.81 70 GLU A C 1
ATOM 545 O O . GLU A 1 70 ? -4.571 10.891 23.846 1.00 97.81 70 GLU A O 1
ATOM 550 N N . LEU A 1 71 ? -3.177 10.001 22.321 1.00 97.62 71 LEU A N 1
ATOM 551 C CA . LEU A 1 71 ? -2.145 11.031 22.430 1.00 97.62 71 LEU A CA 1
ATOM 552 C C . LEU A 1 71 ? -2.437 12.251 21.553 1.00 97.62 71 LEU A C 1
ATOM 554 O O . LEU A 1 71 ? -2.173 13.377 21.974 1.00 97.62 71 LEU A O 1
ATOM 558 N N . ASP A 1 72 ? -3.000 12.040 20.368 1.00 97.25 72 ASP A N 1
ATOM 559 C CA . ASP A 1 72 ? -3.293 13.083 19.391 1.00 97.25 72 ASP A CA 1
ATOM 560 C C . ASP A 1 72 ? -4.800 13.343 19.263 1.00 97.25 72 ASP A C 1
ATOM 562 O O . ASP A 1 72 ? -5.417 13.228 18.204 1.00 97.25 72 ASP A O 1
ATOM 566 N N . THR A 1 73 ? -5.410 13.717 20.388 1.00 96.69 73 THR A N 1
ATOM 567 C CA . THR A 1 73 ? -6.859 13.992 20.485 1.00 96.69 73 THR A CA 1
ATOM 568 C C . THR A 1 73 ? -7.354 15.150 19.608 1.00 96.69 73 THR A C 1
ATOM 570 O O . THR A 1 73 ? -8.558 15.294 19.406 1.00 96.69 73 THR A O 1
ATOM 573 N N . GLU A 1 74 ? -6.443 15.975 19.089 1.00 97.38 74 GLU A N 1
ATOM 574 C CA . GLU A 1 74 ? -6.750 17.095 18.194 1.00 97.38 74 GLU A CA 1
ATOM 575 C C . GLU A 1 74 ? -6.347 16.826 16.734 1.00 97.38 74 GLU A C 1
ATOM 577 O O . GLU A 1 74 ? -6.482 17.728 15.906 1.00 97.38 74 GLU A O 1
ATOM 582 N N . TYR A 1 75 ? -5.882 15.613 16.411 1.00 96.56 75 TYR A N 1
ATOM 583 C CA . TYR A 1 75 ? -5.470 15.204 15.063 1.00 96.56 75 TYR A CA 1
ATOM 584 C C . TYR A 1 75 ? -4.409 16.131 14.438 1.00 96.56 75 TYR A C 1
ATOM 586 O O . TYR A 1 75 ? -4.548 16.592 13.305 1.00 96.56 75 TYR A O 1
ATOM 594 N N . ARG A 1 76 ? -3.370 16.475 15.206 1.00 95.50 76 ARG A N 1
ATOM 595 C CA . ARG A 1 76 ? -2.265 17.349 14.788 1.00 95.50 76 ARG A CA 1
ATOM 596 C C . ARG A 1 76 ? -1.195 16.621 13.980 1.00 95.50 76 ARG A C 1
ATOM 598 O O . ARG A 1 76 ? -0.429 17.288 13.282 1.00 95.50 76 ARG A O 1
ATOM 605 N N . GLN A 1 77 ? -1.090 15.300 14.103 1.00 94.19 77 GLN A N 1
ATOM 606 C CA . GLN A 1 77 ? -0.214 14.502 13.255 1.00 94.19 77 GLN A CA 1
ATOM 607 C C . GLN A 1 77 ? -0.676 14.626 11.799 1.00 94.19 77 GLN A C 1
ATOM 609 O O . GLN A 1 77 ? -1.871 14.629 11.516 1.00 94.19 77 GLN A O 1
ATOM 614 N N . PHE A 1 78 ? 0.273 14.747 10.869 1.00 92.38 78 PHE A N 1
ATOM 615 C CA . PHE A 1 78 ? -0.049 14.939 9.456 1.00 92.38 78 PHE A CA 1
ATOM 616 C C . PHE A 1 78 ? -0.975 13.831 8.934 1.00 92.38 78 PHE A C 1
ATOM 618 O O . PHE A 1 78 ? -0.638 12.655 9.041 1.00 92.38 78 PHE A O 1
ATOM 625 N N . GLY A 1 79 ? -2.126 14.233 8.388 1.00 91.25 79 GLY A N 1
ATOM 626 C CA . GLY A 1 79 ? -3.129 13.356 7.792 1.00 91.25 79 GLY A CA 1
ATOM 627 C C . GLY A 1 79 ? -4.074 12.676 8.790 1.00 91.25 79 GLY A C 1
ATOM 628 O O . GLY A 1 79 ? -5.124 12.161 8.382 1.00 91.25 79 GLY A O 1
ATOM 629 N N . ALA A 1 80 ? -3.805 12.783 10.097 1.00 95.19 80 ALA A N 1
ATOM 630 C CA . ALA A 1 80 ? -4.683 12.274 11.146 1.00 95.19 80 ALA A CA 1
ATOM 631 C C . ALA A 1 80 ? -6.066 12.932 11.124 1.00 95.19 80 ALA A C 1
ATOM 633 O O . ALA A 1 80 ? -7.052 12.308 11.514 1.00 95.19 80 ALA A O 1
ATOM 634 N N . GLU A 1 81 ? -6.194 14.156 10.611 1.00 94.75 81 GLU A N 1
ATOM 635 C CA . GLU A 1 81 ? -7.484 14.828 10.470 1.00 94.75 81 GLU A CA 1
ATOM 636 C C . GLU A 1 81 ? -8.428 14.107 9.494 1.00 94.75 81 GLU A C 1
ATOM 638 O O . GLU A 1 81 ? -9.655 14.251 9.601 1.00 94.75 81 GLU A O 1
ATOM 643 N N . ARG A 1 82 ? -7.864 13.318 8.564 1.00 92.69 82 ARG A N 1
ATOM 644 C CA . ARG A 1 82 ? -8.615 12.522 7.589 1.00 92.69 82 ARG A CA 1
ATOM 645 C C . ARG A 1 82 ? -9.070 11.190 8.158 1.00 92.69 82 ARG A C 1
ATOM 647 O O . ARG A 1 82 ? -10.269 10.929 8.177 1.00 92.69 82 ARG A O 1
ATOM 654 N N . HIS A 1 83 ? -8.129 10.356 8.597 1.00 94.62 83 HIS A N 1
ATOM 655 C CA . HIS A 1 83 ? -8.438 8.990 9.027 1.00 94.62 83 HIS A CA 1
ATOM 656 C C . HIS A 1 83 ? -8.800 8.897 10.517 1.00 94.62 83 HIS A C 1
ATOM 658 O O . HIS A 1 83 ? -9.376 7.904 10.941 1.00 94.62 83 HIS A O 1
ATOM 664 N N . ARG A 1 84 ? -8.471 9.910 11.331 1.00 96.94 84 ARG A N 1
ATOM 665 C CA . ARG A 1 84 ? -8.839 10.038 12.759 1.00 96.94 84 ARG A CA 1
ATOM 666 C C . ARG A 1 84 ? -8.468 8.846 13.638 1.00 96.94 84 ARG A C 1
ATOM 668 O O . ARG A 1 84 ? -9.123 8.582 14.648 1.00 96.94 84 ARG A O 1
ATOM 675 N N . TYR A 1 85 ? -7.404 8.148 13.251 1.00 97.25 85 TYR A N 1
ATOM 676 C CA . TYR A 1 85 ? -6.979 6.880 13.848 1.00 97.25 85 TYR A CA 1
ATOM 677 C C . TYR A 1 85 ? -8.085 5.811 13.854 1.00 97.25 85 TYR A C 1
ATOM 679 O O . TYR A 1 85 ? -8.185 5.009 14.777 1.00 97.25 85 TYR A O 1
ATOM 687 N N . GLU A 1 86 ? -8.950 5.814 12.839 1.00 97.81 86 GLU A N 1
ATOM 688 C CA . GLU A 1 86 ? -10.005 4.823 12.659 1.00 97.81 86 GLU A CA 1
ATOM 689 C C . GLU A 1 86 ? -9.702 3.950 11.446 1.00 97.81 86 GLU A C 1
ATOM 691 O O . GLU A 1 86 ? -9.506 4.437 10.332 1.00 97.81 86 GLU A O 1
ATOM 696 N N . PHE A 1 87 ? -9.642 2.640 11.671 1.00 98.25 87 PHE A N 1
ATOM 697 C CA . PHE A 1 87 ? -9.625 1.665 10.591 1.00 98.25 87 PHE A CA 1
ATOM 698 C C . PHE A 1 87 ? -11.028 1.504 10.006 1.00 98.25 87 PHE A C 1
ATOM 700 O O . PHE A 1 87 ? -12.037 1.612 10.709 1.00 98.25 87 PHE A O 1
ATOM 707 N N . ASN A 1 88 ? -11.087 1.195 8.717 1.00 98.31 88 ASN A N 1
ATOM 708 C CA . ASN A 1 88 ? -12.316 0.740 8.087 1.00 98.31 88 ASN A CA 1
ATOM 709 C C . ASN A 1 88 ? -12.679 -0.667 8.595 1.00 98.31 88 ASN A C 1
ATOM 711 O O . ASN A 1 88 ? -11.810 -1.390 9.085 1.00 98.31 88 ASN A O 1
ATOM 715 N N . PRO A 1 89 ? -13.935 -1.116 8.429 1.00 98.25 89 PRO A N 1
ATOM 716 C CA . PRO A 1 89 ? -14.298 -2.502 8.706 1.00 98.25 89 PRO A CA 1
ATOM 717 C C . PRO A 1 89 ? -13.405 -3.494 7.947 1.00 98.25 89 PRO A C 1
ATOM 719 O O . PRO A 1 89 ? -13.051 -3.257 6.791 1.00 98.25 89 PRO A O 1
ATOM 722 N N . VAL A 1 90 ? -13.050 -4.607 8.590 1.00 98.31 90 VAL A N 1
ATOM 723 C CA . VAL A 1 90 ? -12.348 -5.719 7.931 1.00 98.31 90 VAL A CA 1
ATOM 724 C C . VAL A 1 90 ? -13.223 -6.352 6.851 1.00 98.31 90 VAL A C 1
ATOM 726 O O . VAL A 1 90 ? -14.451 -6.363 6.961 1.00 98.31 90 VAL A O 1
ATOM 729 N N . ILE A 1 91 ? -12.584 -6.927 5.838 1.00 98.06 91 ILE A N 1
ATOM 730 C CA . ILE A 1 91 ? -13.251 -7.720 4.798 1.00 98.06 91 ILE A CA 1
ATOM 731 C C . ILE A 1 91 ? -12.937 -9.210 4.973 1.00 98.06 91 ILE A C 1
ATOM 733 O O . ILE A 1 91 ? -11.862 -9.566 5.462 1.00 98.06 91 ILE A O 1
ATOM 737 N N . PRO A 1 92 ? -13.854 -10.118 4.601 1.00 97.38 92 PRO A N 1
ATOM 738 C CA . PRO A 1 92 ? -13.591 -11.546 4.666 1.00 97.38 92 PRO A CA 1
ATOM 739 C C . PRO A 1 92 ? -12.491 -11.944 3.679 1.00 97.38 92 PRO A C 1
ATOM 741 O O . PRO A 1 92 ? -12.351 -11.380 2.594 1.00 97.38 92 PRO A O 1
ATOM 744 N N . LEU A 1 93 ? -11.758 -13.009 4.016 1.00 97.12 93 LEU A N 1
ATOM 745 C CA . LEU A 1 93 ? -10.702 -13.539 3.153 1.00 97.12 93 LEU A CA 1
ATOM 746 C C . LEU A 1 93 ? -11.204 -13.867 1.736 1.00 97.12 93 LEU A C 1
ATOM 748 O O . LEU A 1 93 ? -10.442 -13.742 0.785 1.00 97.12 93 LEU A O 1
ATOM 752 N N . SER A 1 94 ? -12.470 -14.266 1.578 1.00 97.44 94 SER A N 1
ATOM 753 C CA . SER A 1 94 ? -13.068 -14.527 0.263 1.00 97.44 94 SER A CA 1
ATOM 754 C C . SER A 1 94 ? -13.035 -13.306 -0.654 1.00 97.44 94 SER A C 1
ATOM 756 O O . SER A 1 94 ? -12.656 -13.453 -1.807 1.00 97.44 94 SER A O 1
ATOM 758 N N . GLU A 1 95 ? -13.329 -12.108 -0.141 1.00 97.12 95 GLU A N 1
ATOM 759 C CA . GLU A 1 95 ? -13.278 -10.873 -0.939 1.00 97.12 95 GLU A CA 1
ATOM 760 C C . GLU A 1 95 ? -11.842 -10.543 -1.369 1.00 97.12 95 GLU A C 1
ATOM 762 O O . GLU A 1 95 ? -11.599 -10.159 -2.513 1.00 97.12 95 GLU A O 1
ATOM 767 N N . VAL A 1 96 ? -10.864 -10.790 -0.490 1.00 97.19 96 VAL A N 1
ATOM 768 C CA . VAL A 1 96 ? -9.437 -10.662 -0.826 1.00 97.19 96 VAL A CA 1
ATOM 769 C C . VAL A 1 96 ? -9.042 -11.654 -1.926 1.00 97.19 96 VAL A C 1
ATOM 771 O O . VAL A 1 96 ? -8.341 -11.291 -2.870 1.00 97.19 96 VAL A O 1
ATOM 774 N N . ARG A 1 97 ? -9.504 -12.910 -1.844 1.00 96.75 97 ARG A N 1
ATOM 775 C CA . ARG A 1 97 ? -9.228 -13.925 -2.876 1.00 96.75 97 ARG A CA 1
ATOM 776 C C . ARG A 1 97 ? -9.913 -13.607 -4.200 1.00 96.75 97 ARG A C 1
ATOM 778 O O . ARG A 1 97 ? -9.324 -13.874 -5.245 1.00 96.75 97 ARG A O 1
ATOM 785 N N . ASP A 1 98 ? -11.102 -13.019 -4.172 1.00 93.81 98 ASP A N 1
ATOM 786 C CA . ASP A 1 98 ? -11.790 -12.570 -5.379 1.00 93.81 98 ASP A CA 1
ATOM 787 C C . ASP A 1 98 ? -11.005 -11.449 -6.068 1.00 93.81 98 ASP A C 1
ATOM 789 O O . ASP A 1 98 ? -10.787 -11.519 -7.277 1.00 93.81 98 ASP A O 1
ATOM 793 N N . PHE A 1 99 ? -10.499 -10.468 -5.315 1.00 90.75 99 PHE A N 1
ATOM 794 C CA . PHE A 1 99 ? -9.600 -9.434 -5.841 1.00 90.75 99 PHE A CA 1
ATOM 795 C C . PHE A 1 99 ? -8.331 -10.033 -6.467 1.00 90.75 99 PHE A C 1
ATOM 797 O O . PHE A 1 99 ? -8.021 -9.774 -7.628 1.00 90.75 99 PHE A O 1
ATOM 804 N N . GLU A 1 100 ? -7.627 -10.900 -5.741 1.00 91.75 100 GLU A N 1
ATOM 805 C CA . GLU A 1 100 ? -6.432 -11.583 -6.246 1.00 91.75 100 GLU A CA 1
ATOM 806 C C . GLU A 1 100 ? -6.681 -12.354 -7.549 1.00 91.75 100 GLU A C 1
ATOM 808 O O . GLU A 1 100 ? -5.870 -12.296 -8.473 1.00 91.75 100 GLU A O 1
ATOM 813 N N . ASN A 1 101 ? -7.810 -13.066 -7.637 1.00 89.56 101 ASN A N 1
ATOM 814 C CA . ASN A 1 101 ? -8.171 -13.834 -8.824 1.00 89.56 101 ASN A CA 1
ATOM 815 C C . ASN A 1 101 ? -8.529 -12.925 -10.007 1.00 89.56 101 ASN A C 1
ATOM 817 O O . ASN A 1 101 ? -8.129 -13.233 -11.127 1.00 89.56 101 ASN A O 1
ATOM 821 N N . ARG A 1 102 ? -9.245 -11.813 -9.776 1.00 84.94 102 ARG A N 1
ATOM 822 C CA . ARG A 1 102 ? -9.583 -10.834 -10.827 1.00 84.94 102 ARG A CA 1
ATOM 823 C C . ARG A 1 102 ? -8.345 -10.166 -11.412 1.00 84.94 102 ARG A C 1
ATOM 825 O O . ARG A 1 102 ? -8.290 -9.950 -12.617 1.00 84.94 102 ARG A O 1
ATOM 832 N N . HIS A 1 103 ? -7.352 -9.869 -10.576 1.00 79.00 103 HIS A N 1
ATOM 833 C CA . HIS A 1 103 ? -6.164 -9.135 -11.008 1.00 79.00 103 HIS A CA 1
ATOM 834 C C . HIS A 1 103 ? -4.928 -9.999 -11.262 1.00 79.00 103 HIS A C 1
ATOM 836 O O . HIS A 1 103 ? -3.874 -9.451 -11.583 1.00 79.00 103 HIS A O 1
ATOM 842 N N . HIS A 1 104 ? -5.053 -11.323 -11.148 1.00 82.56 104 HIS A N 1
ATOM 843 C CA . HIS A 1 104 ? -3.968 -12.280 -11.370 1.00 82.56 104 HIS A CA 1
ATOM 844 C C . HIS A 1 104 ? -2.746 -12.046 -10.467 1.00 82.56 104 HIS A C 1
ATOM 846 O O . HIS A 1 104 ? -1.601 -12.192 -10.888 1.00 82.56 104 HIS A O 1
ATOM 852 N N . ILE A 1 105 ? -2.986 -11.710 -9.198 1.00 84.75 105 ILE A N 1
ATOM 853 C CA . ILE A 1 105 ? -1.928 -11.478 -8.206 1.00 84.75 105 ILE A CA 1
ATOM 854 C C . ILE A 1 105 ? -2.129 -12.321 -6.954 1.00 84.75 105 ILE A C 1
ATOM 856 O O . ILE A 1 105 ? -3.199 -12.875 -6.715 1.00 84.75 105 ILE A O 1
ATOM 860 N N . ARG A 1 106 ? -1.093 -12.394 -6.119 1.00 90.88 106 ARG A N 1
ATOM 861 C CA . ARG A 1 106 ? -1.223 -12.818 -4.724 1.00 90.88 106 ARG A CA 1
ATOM 862 C C . ARG A 1 106 ? -0.710 -11.702 -3.839 1.00 90.88 106 ARG A C 1
ATOM 864 O O . ARG A 1 106 ? 0.450 -11.308 -3.947 1.00 90.88 106 ARG A O 1
ATOM 871 N N . LEU A 1 107 ? -1.598 -11.184 -3.003 1.00 96.00 107 LEU A N 1
ATOM 872 C CA . LEU A 1 107 ? -1.271 -10.114 -2.088 1.00 96.00 107 LEU A CA 1
ATOM 873 C C . LEU A 1 107 ? -0.305 -10.636 -1.013 1.00 96.00 107 LEU A C 1
ATOM 875 O O . LEU A 1 107 ? -0.435 -11.779 -0.561 1.00 96.00 107 LEU A O 1
ATOM 879 N N . PRO A 1 108 ? 0.661 -9.809 -0.587 1.00 97.06 108 PRO A N 1
ATOM 880 C CA . PRO A 1 108 ? 1.565 -10.152 0.503 1.00 97.06 108 PRO A CA 1
ATOM 881 C C . PRO A 1 108 ? 0.793 -10.493 1.784 1.00 97.06 108 PRO A C 1
ATOM 883 O O . PRO A 1 108 ? -0.169 -9.806 2.132 1.00 97.06 108 PRO A O 1
ATOM 886 N N . GLN A 1 109 ? 1.229 -11.525 2.517 1.00 96.19 109 GLN A N 1
ATOM 887 C CA . GLN A 1 109 ? 0.485 -12.039 3.676 1.00 96.19 109 GLN A CA 1
ATOM 888 C C . GLN A 1 109 ? 0.207 -10.967 4.745 1.00 96.19 109 GLN A C 1
ATOM 890 O O . GLN A 1 109 ? -0.908 -10.916 5.249 1.00 96.19 109 GLN A O 1
ATOM 895 N N . GLY A 1 110 ? 1.152 -10.070 5.042 1.00 96.38 110 GLY A N 1
ATOM 896 C CA . GLY A 1 110 ? 0.919 -8.968 5.981 1.00 96.38 110 GLY A CA 1
ATOM 897 C C . GLY A 1 110 ? -0.196 -8.010 5.571 1.00 96.38 110 GLY A C 1
ATOM 898 O O . GLY A 1 110 ? -0.956 -7.546 6.416 1.00 96.38 110 GLY A O 1
ATOM 899 N N . TYR A 1 111 ? -0.342 -7.751 4.269 1.00 98.06 111 TYR A N 1
ATOM 900 C CA . TYR A 1 111 ? -1.436 -6.926 3.761 1.00 98.06 111 TYR A CA 1
ATOM 901 C C . TYR A 1 111 ? -2.773 -7.679 3.818 1.00 98.06 111 TYR A C 1
ATOM 903 O O . TYR A 1 111 ? -3.793 -7.099 4.178 1.00 98.06 111 TYR A O 1
ATOM 911 N N . VAL A 1 112 ? -2.773 -8.994 3.568 1.00 98.00 112 VAL A N 1
ATOM 912 C CA . VAL A 1 112 ? -3.959 -9.846 3.779 1.00 98.00 112 VAL A CA 1
ATOM 913 C C . VAL A 1 112 ? -4.385 -9.845 5.251 1.00 98.00 112 VAL A C 1
ATOM 915 O O . VAL A 1 112 ? -5.574 -9.704 5.545 1.00 98.00 112 VAL A O 1
ATOM 918 N N . ASP A 1 113 ? -3.436 -9.964 6.179 1.00 97.44 113 ASP A N 1
ATOM 919 C CA . ASP A 1 113 ? -3.699 -9.887 7.618 1.00 97.44 113 ASP A CA 1
ATOM 920 C C . ASP A 1 113 ? -4.289 -8.524 7.995 1.00 97.44 113 ASP A C 1
ATOM 922 O O . ASP A 1 113 ? -5.281 -8.472 8.717 1.00 97.44 113 ASP A O 1
ATOM 926 N N . PHE A 1 114 ? -3.752 -7.426 7.452 1.00 98.44 114 PHE A N 1
ATOM 927 C CA . PHE A 1 114 ? -4.319 -6.091 7.647 1.00 98.44 114 PHE A CA 1
ATOM 928 C C . PHE A 1 114 ? -5.779 -6.020 7.188 1.00 98.44 114 PHE A C 1
ATOM 930 O O . PHE A 1 114 ? -6.653 -5.703 7.991 1.00 98.44 114 PHE A O 1
ATOM 937 N N . LEU A 1 115 ? -6.067 -6.400 5.942 1.00 98.50 115 LEU A N 1
ATOM 938 C CA . LEU A 1 115 ? -7.416 -6.319 5.370 1.00 98.50 115 LEU A CA 1
ATOM 939 C C . LEU A 1 115 ? -8.451 -7.163 6.130 1.00 98.50 115 LEU A C 1
ATOM 941 O O . LEU A 1 115 ? -9.618 -6.780 6.226 1.00 98.50 115 LEU A O 1
ATOM 945 N N . THR A 1 116 ? -8.029 -8.317 6.653 1.00 97.81 116 THR A N 1
ATOM 946 C CA . THR A 1 116 ? -8.931 -9.314 7.252 1.00 97.81 116 THR A CA 1
ATOM 947 C C . THR A 1 116 ? -9.010 -9.250 8.777 1.00 97.81 116 THR A C 1
ATOM 949 O O . THR A 1 116 ? -9.945 -9.807 9.352 1.00 97.81 116 THR A O 1
ATOM 952 N N . GLN A 1 117 ? -8.059 -8.584 9.441 1.00 97.50 117 GLN A N 1
ATOM 953 C CA . GLN A 1 117 ? -7.953 -8.573 10.907 1.00 97.50 117 GLN A CA 1
ATOM 954 C C . GLN A 1 117 ? -7.821 -7.170 11.512 1.00 97.50 117 GLN A C 1
ATOM 956 O O . GLN A 1 117 ? -8.122 -7.011 12.692 1.00 97.50 117 GLN A O 1
ATOM 961 N N . VAL A 1 118 ? -7.387 -6.168 10.740 1.00 97.94 118 VAL A N 1
ATOM 962 C CA . VAL A 1 118 ? -7.208 -4.781 11.208 1.00 97.94 118 VAL A CA 1
ATOM 963 C C . VAL A 1 118 ? -8.259 -3.862 10.589 1.00 97.94 118 VAL A C 1
ATOM 965 O O . VAL A 1 118 ? -9.069 -3.284 11.309 1.00 97.94 118 VAL A O 1
ATOM 968 N N . GLY A 1 119 ? -8.293 -3.770 9.259 1.00 97.50 119 GLY A N 1
ATOM 969 C CA . GLY A 1 119 ? -9.304 -3.018 8.529 1.00 97.50 119 GLY A CA 1
ATOM 970 C C . GLY A 1 119 ? -9.065 -2.974 7.025 1.00 97.50 119 GLY A C 1
ATOM 971 O O . GLY A 1 119 ? -7.937 -3.077 6.550 1.00 97.50 119 GLY A O 1
ATOM 972 N N . ASN A 1 120 ? -10.132 -2.782 6.249 1.00 98.06 120 ASN A N 1
ATOM 973 C CA . ASN A 1 120 ? -10.046 -2.555 4.807 1.00 98.06 120 ASN A CA 1
ATOM 974 C C . ASN A 1 120 ? -9.669 -1.092 4.504 1.00 98.06 120 ASN A C 1
ATOM 976 O O . ASN A 1 120 ? -10.477 -0.325 3.976 1.00 98.06 120 ASN A O 1
ATOM 980 N N . GLY A 1 121 ? -8.469 -0.685 4.918 1.00 97.12 121 GLY A N 1
ATOM 981 C CA . GLY A 1 121 ? -8.000 0.702 4.873 1.00 97.12 121 GLY A CA 1
ATOM 982 C C . GLY A 1 121 ? -8.336 1.504 6.136 1.00 97.12 121 GLY A C 1
ATOM 983 O O . GLY A 1 121 ? -8.665 0.940 7.181 1.00 97.12 121 GLY A O 1
ATOM 984 N N . GLY A 1 122 ? -8.260 2.829 6.039 1.00 96.75 122 GLY A N 1
ATOM 985 C CA . GLY A 1 122 ? -8.461 3.755 7.155 1.00 96.75 122 GLY A CA 1
ATOM 986 C C . GLY A 1 122 ? -7.130 4.198 7.754 1.00 96.75 122 GLY A C 1
ATOM 987 O O . GLY A 1 122 ? -6.242 4.627 7.023 1.00 96.75 122 GLY A O 1
ATOM 988 N N . ALA A 1 123 ? -6.992 4.133 9.077 1.00 96.81 123 ALA A N 1
ATOM 989 C CA . ALA A 1 123 ? -5.810 4.625 9.773 1.00 96.81 123 ALA A CA 1
ATOM 990 C C . ALA A 1 123 ? -4.493 4.046 9.239 1.00 96.81 123 ALA A C 1
ATOM 992 O O . ALA A 1 123 ? -4.371 2.853 8.970 1.00 96.81 123 ALA A O 1
ATOM 993 N N . GLY A 1 124 ? -3.502 4.920 9.109 1.00 94.38 124 GLY A N 1
ATOM 994 C CA . GLY A 1 124 ? -2.173 4.591 8.622 1.00 94.38 124 GLY A CA 1
ATOM 995 C C . GLY A 1 124 ? -1.379 5.862 8.333 1.00 94.38 124 GLY A C 1
ATOM 996 O O . GLY A 1 124 ? -1.860 6.951 8.647 1.00 94.38 124 GLY A O 1
ATOM 997 N N . PRO A 1 125 ? -0.187 5.733 7.738 1.00 93.06 125 PRO A N 1
ATOM 998 C CA . PRO A 1 125 ? 0.660 6.872 7.410 1.00 93.06 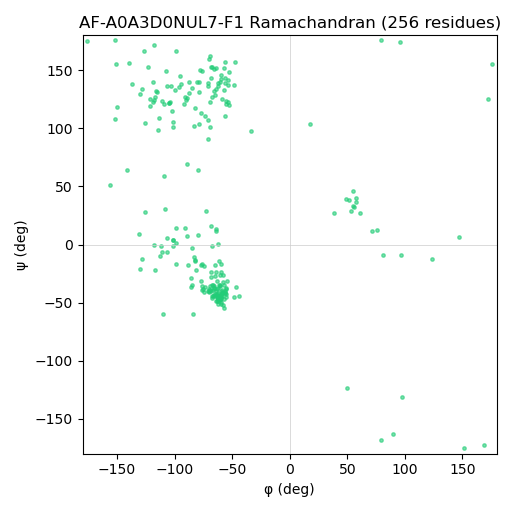125 PRO A CA 1
ATOM 999 C C . PRO A 1 125 ? -0.046 7.883 6.504 1.00 93.06 125 PRO A C 1
ATOM 1001 O O . PRO A 1 125 ? -0.901 7.521 5.692 1.00 93.06 125 PRO A O 1
ATOM 1004 N N . ASP A 1 126 ? 0.357 9.147 6.623 1.00 92.12 126 ASP A N 1
ATOM 1005 C CA . ASP A 1 126 ? -0.191 10.269 5.862 1.00 92.12 126 ASP A CA 1
ATOM 1006 C C . ASP A 1 126 ? -1.729 10.302 5.905 1.00 92.12 126 ASP A C 1
ATOM 1008 O O . ASP A 1 126 ? -2.334 10.343 6.972 1.00 92.12 126 ASP A O 1
ATOM 1012 N N . TYR A 1 127 ? -2.395 10.277 4.749 1.00 91.88 127 TYR A N 1
ATOM 1013 C CA . TYR A 1 127 ? -3.853 10.329 4.667 1.00 91.88 127 TYR A CA 1
ATOM 1014 C C . TYR A 1 127 ? -4.553 8.992 4.930 1.00 91.88 127 TYR A C 1
ATOM 1016 O O . TYR A 1 127 ? -5.778 8.916 4.789 1.00 91.88 127 TYR A O 1
ATOM 1024 N N . GLY A 1 128 ? -3.805 7.977 5.357 1.00 94.44 128 GLY A N 1
ATOM 1025 C CA . GLY A 1 128 ? -4.304 6.650 5.662 1.00 94.44 128 GLY A CA 1
ATOM 1026 C C . GLY A 1 128 ? -4.165 5.667 4.504 1.00 94.44 128 GLY A C 1
ATOM 1027 O O . GLY A 1 128 ? -3.771 6.006 3.384 1.00 94.44 128 GLY A O 1
ATOM 1028 N N . ILE A 1 129 ? -4.506 4.417 4.801 1.00 95.94 129 ILE A N 1
ATOM 1029 C CA . ILE A 1 129 ? -4.482 3.326 3.834 1.00 95.94 129 ILE A CA 1
ATOM 1030 C C . ILE A 1 129 ? -5.794 3.302 3.049 1.00 95.94 129 ILE A C 1
ATOM 1032 O O . ILE A 1 129 ? -6.888 3.350 3.615 1.00 95.94 129 ILE A O 1
ATOM 1036 N N . TYR A 1 130 ? -5.689 3.155 1.736 1.00 94.06 130 TYR A N 1
ATOM 1037 C CA . TYR A 1 130 ? -6.807 2.879 0.852 1.00 94.06 130 TYR A CA 1
ATOM 1038 C C . TYR A 1 130 ? -7.473 1.544 1.181 1.00 94.06 130 TYR A C 1
ATOM 1040 O O . TYR A 1 130 ? -6.818 0.518 1.366 1.00 94.06 130 TYR A O 1
ATOM 1048 N N . SER A 1 131 ? -8.805 1.545 1.183 1.00 95.44 131 SER A N 1
ATOM 1049 C CA . SER A 1 131 ? -9.551 0.296 1.033 1.00 95.44 131 SER A CA 1
ATOM 1050 C C . SER A 1 131 ? -9.136 -0.422 -0.246 1.00 95.44 131 SER A C 1
ATOM 1052 O O . SER A 1 131 ? -8.662 0.203 -1.192 1.00 95.44 131 SER A O 1
ATOM 1054 N N . LEU A 1 132 ? -9.353 -1.730 -0.303 1.00 92.44 132 LEU A N 1
ATOM 1055 C CA . LEU A 1 132 ? -9.028 -2.534 -1.474 1.00 92.44 132 LEU A CA 1
ATOM 1056 C C . LEU A 1 132 ? -9.734 -2.015 -2.740 1.00 92.44 132 LEU A C 1
ATOM 1058 O O . LEU A 1 132 ? -9.137 -2.001 -3.809 1.00 92.44 132 LEU A O 1
ATOM 1062 N N . GLU A 1 133 ? -10.959 -1.498 -2.603 1.00 88.94 133 GLU A N 1
ATOM 1063 C CA . GLU A 1 133 ? -11.693 -0.833 -3.687 1.00 88.94 133 GLU A CA 1
ATOM 1064 C C . GLU A 1 133 ? -11.026 0.483 -4.112 1.00 88.94 133 GLU A C 1
ATOM 1066 O O . GLU A 1 133 ? -10.863 0.746 -5.302 1.00 88.94 133 GLU A O 1
ATOM 1071 N N . GLN A 1 134 ? -10.607 1.313 -3.155 1.00 87.50 134 GLN A N 1
ATOM 1072 C CA . GLN A 1 134 ? -9.880 2.543 -3.467 1.00 87.50 134 GLN A CA 1
ATOM 1073 C C . GLN A 1 134 ? -8.534 2.239 -4.112 1.00 87.50 134 GLN A C 1
ATOM 1075 O O . GLN A 1 134 ? -8.195 2.891 -5.087 1.00 87.50 134 GLN A O 1
ATOM 1080 N N . ALA A 1 135 ? -7.792 1.245 -3.623 1.00 86.31 135 ALA A N 1
ATOM 1081 C CA . ALA A 1 135 ? -6.556 0.779 -4.239 1.00 86.31 135 ALA A CA 1
ATOM 1082 C C . ALA A 1 135 ? -6.818 0.312 -5.679 1.00 86.31 135 ALA A C 1
ATOM 1084 O O . ALA A 1 135 ? -6.059 0.656 -6.585 1.00 86.31 135 ALA A O 1
ATOM 1085 N N . GLU A 1 136 ? -7.951 -0.360 -5.912 1.00 81.44 136 GLU A N 1
ATOM 1086 C CA . GLU A 1 136 ? -8.369 -0.783 -7.246 1.00 81.44 136 GLU A CA 1
ATOM 1087 C C . GLU A 1 136 ? -8.604 0.406 -8.194 1.00 81.44 136 GLU A C 1
ATOM 1089 O O . GLU A 1 136 ? -8.122 0.458 -9.329 1.00 81.44 136 GLU A O 1
ATOM 1094 N N . GLN A 1 137 ? -9.329 1.402 -7.688 1.00 73.56 137 GLN A N 1
ATOM 1095 C CA . GLN A 1 137 ? -9.745 2.597 -8.419 1.00 73.56 137 GLN A CA 1
ATOM 1096 C C . GLN A 1 137 ? -8.670 3.682 -8.474 1.00 73.56 137 GLN A C 1
ATOM 1098 O O . GLN A 1 137 ? -8.777 4.598 -9.290 1.00 73.56 137 GLN A O 1
ATOM 1103 N N . SER A 1 138 ? -7.629 3.586 -7.644 1.00 68.88 138 SER A N 1
ATOM 1104 C CA . SER A 1 138 ? -6.572 4.592 -7.474 1.00 68.88 138 SER A CA 1
ATOM 1105 C C . SER A 1 138 ? -5.657 4.739 -8.686 1.00 68.88 138 SER A C 1
ATOM 1107 O O . SER A 1 138 ? -4.603 5.356 -8.577 1.00 68.88 138 SER A O 1
ATOM 1109 N N . GLY A 1 139 ? -6.076 4.224 -9.849 1.00 52.28 139 GLY A N 1
ATOM 1110 C CA . GLY A 1 139 ? -5.443 4.378 -11.147 1.00 52.28 139 GLY A CA 1
ATOM 1111 C C . GLY A 1 139 ? -4.771 5.744 -11.296 1.00 52.28 139 GLY A C 1
ATOM 1112 O O . GLY A 1 139 ? -5.402 6.752 -11.605 1.00 52.28 139 GLY A O 1
ATOM 1113 N N . TYR A 1 140 ? -3.461 5.723 -11.061 1.00 52.56 140 TYR A N 1
ATOM 1114 C CA . TYR A 1 140 ? -2.633 6.851 -10.655 1.00 52.56 140 TYR A CA 1
ATOM 1115 C C . TYR A 1 140 ? -2.676 8.091 -11.568 1.00 52.56 140 TYR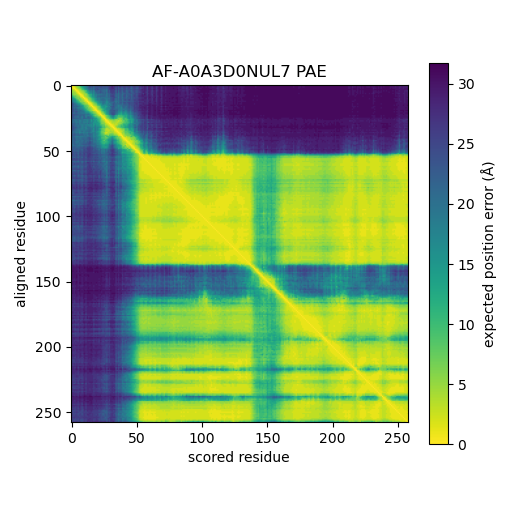 A C 1
ATOM 1117 O O . TYR A 1 140 ? -2.310 8.021 -12.737 1.00 52.56 140 TYR A O 1
ATOM 1125 N N . TYR A 1 141 ? -3.079 9.223 -10.975 1.00 43.53 141 TYR A N 1
ATOM 1126 C CA . TYR A 1 141 ? -2.657 10.631 -11.162 1.00 43.53 141 TYR A CA 1
ATOM 1127 C C . TYR A 1 141 ? -2.323 11.205 -12.550 1.00 43.53 141 TYR A C 1
ATOM 1129 O O . TYR A 1 141 ? -1.657 12.229 -12.654 1.00 43.53 141 TYR A O 1
ATOM 1137 N N . ASP A 1 142 ? -2.908 10.665 -13.602 1.00 38.91 142 ASP A N 1
ATOM 1138 C CA . ASP A 1 142 ? -3.344 11.448 -14.751 1.00 38.91 142 ASP A CA 1
ATOM 1139 C C . ASP A 1 142 ? -4.548 10.705 -15.310 1.00 38.91 142 ASP A C 1
ATOM 1141 O O . ASP A 1 142 ? -4.454 9.548 -15.722 1.00 38.91 142 ASP A O 1
ATOM 1145 N N . HIS A 1 143 ? -5.705 11.354 -15.321 1.00 40.53 143 HIS A N 1
ATOM 1146 C CA . HIS A 1 143 ? -6.942 10.826 -15.901 1.00 40.53 143 HIS A CA 1
ATOM 1147 C C . HIS A 1 143 ? -6.828 10.618 -17.423 1.00 40.53 143 HIS A C 1
ATOM 1149 O O . HIS A 1 143 ? -7.835 10.402 -18.080 1.00 40.53 143 HIS A O 1
ATOM 1155 N N . LYS A 1 144 ? -5.619 10.697 -17.992 1.00 40.12 144 LYS A N 1
ATOM 1156 C CA . LYS A 1 144 ? -5.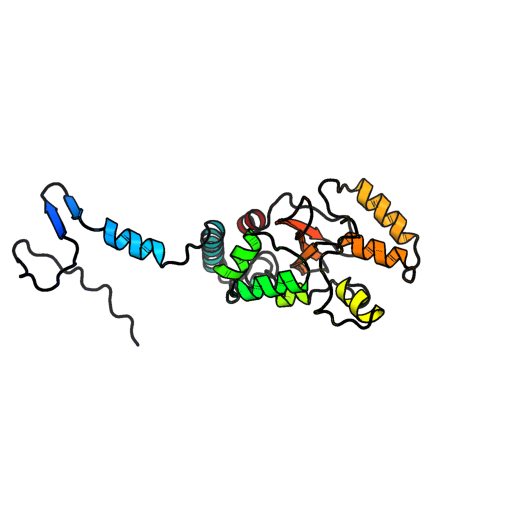271 10.228 -19.332 1.00 40.12 144 LYS A CA 1
ATOM 1157 C C . LYS A 1 144 ? -4.228 9.096 -19.362 1.00 40.12 144 LYS A C 1
ATOM 1159 O O . LYS A 1 144 ? -4.231 8.360 -20.342 1.00 40.12 144 LYS A O 1
ATOM 1164 N N . ASN A 1 145 ? -3.403 8.906 -18.319 1.00 41.97 145 ASN A N 1
ATOM 1165 C CA . ASN A 1 145 ? -2.191 8.061 -18.371 1.00 41.97 145 ASN A CA 1
ATOM 1166 C C . ASN A 1 145 ? -2.011 7.035 -17.228 1.00 41.97 145 ASN A C 1
ATOM 1168 O O . ASN A 1 145 ? -0.966 6.391 -17.152 1.00 41.97 145 ASN A O 1
ATOM 1172 N N . SER A 1 146 ? -2.995 6.810 -16.350 1.00 50.78 146 SER A N 1
ATOM 1173 C CA . SER A 1 146 ? -2.931 5.645 -15.448 1.00 50.78 146 SER A CA 1
ATOM 1174 C C . SER A 1 146 ? -2.897 4.337 -16.249 1.00 50.78 146 SER A C 1
ATOM 1176 O O . SER A 1 146 ? -3.679 4.200 -17.179 1.00 50.78 146 SER A O 1
ATOM 1178 N N . PHE A 1 147 ? -2.094 3.339 -15.852 1.00 45.00 147 PHE A N 1
ATOM 1179 C CA . PHE A 1 147 ? -2.125 1.979 -16.421 1.00 45.00 147 PHE A CA 1
ATOM 1180 C C . PHE A 1 147 ? -3.558 1.453 -16.598 1.00 45.00 147 PHE A C 1
ATOM 1182 O O . PHE A 1 147 ? -3.896 0.953 -17.669 1.00 45.00 147 PHE A O 1
ATOM 1189 N N . CYS A 1 148 ? -4.420 1.650 -15.592 1.00 43.25 148 CYS A N 1
ATOM 1190 C CA . CYS A 1 148 ? -5.807 1.191 -15.607 1.00 43.25 148 CYS A CA 1
ATOM 1191 C C . CYS A 1 148 ? -6.708 2.079 -16.495 1.00 43.25 148 CYS A C 1
ATOM 1193 O O . CYS A 1 148 ? -7.511 1.564 -17.262 1.00 43.25 148 CYS A O 1
ATOM 1195 N N . HIS A 1 149 ? -6.511 3.407 -16.492 1.00 42.25 149 HIS A N 1
ATOM 1196 C CA . HIS A 1 149 ? -7.230 4.341 -17.381 1.00 42.25 149 HIS A CA 1
ATOM 1197 C C . HIS A 1 149 ? -6.848 4.168 -18.848 1.00 42.25 149 HIS A C 1
ATOM 1199 O O . HIS A 1 149 ? -7.703 4.128 -19.724 1.00 42.25 149 HIS A O 1
ATOM 1205 N N . TYR A 1 150 ? -5.557 4.069 -19.131 1.00 43.78 150 TYR A N 1
ATOM 1206 C CA . TYR A 1 150 ? -5.011 3.939 -20.465 1.00 43.78 150 TYR A CA 1
ATOM 1207 C C . TYR A 1 150 ? -5.470 2.645 -21.121 1.00 43.78 150 TYR A C 1
ATOM 1209 O O . TYR A 1 150 ? -5.969 2.663 -22.241 1.00 43.78 150 TYR A O 1
ATOM 1217 N N . THR A 1 151 ? -5.356 1.520 -20.415 1.00 42.91 151 THR A N 1
ATOM 1218 C CA . THR A 1 151 ? -5.811 0.236 -20.945 1.00 42.91 151 THR A CA 1
ATOM 1219 C C . THR A 1 151 ? -7.339 0.156 -21.021 1.00 42.91 151 THR A C 1
ATOM 1221 O O . THR A 1 151 ? -7.851 -0.301 -22.042 1.00 42.91 151 THR A O 1
ATOM 1224 N N . ALA A 1 152 ? -8.083 0.698 -20.050 1.00 46.41 152 ALA A N 1
ATOM 1225 C CA . ALA A 1 152 ? -9.543 0.791 -20.129 1.00 46.41 152 ALA A CA 1
ATOM 1226 C C . ALA A 1 152 ? -10.010 1.638 -21.326 1.00 46.41 152 ALA A C 1
ATOM 1228 O O . ALA A 1 152 ? -10.849 1.210 -22.118 1.00 46.41 152 ALA A O 1
ATOM 1229 N N . THR A 1 153 ? -9.411 2.812 -21.530 1.00 45.62 153 THR A N 1
ATOM 1230 C CA . THR A 1 153 ? -9.766 3.747 -22.607 1.00 45.62 153 THR A CA 1
ATOM 1231 C C . THR A 1 153 ? -9.275 3.274 -23.983 1.00 45.62 153 THR A C 1
ATOM 1233 O O . THR A 1 153 ? -10.014 3.379 -24.963 1.00 45.62 153 THR A O 1
ATOM 1236 N N . LYS A 1 154 ? -8.060 2.717 -24.091 1.00 45.81 154 LYS A N 1
ATOM 1237 C CA . LYS 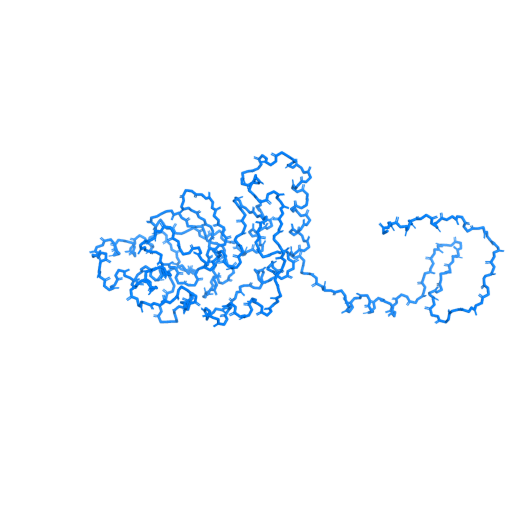A 1 154 ? -7.474 2.242 -25.361 1.00 45.81 154 LYS A CA 1
ATOM 1238 C C . LYS A 1 154 ? -8.054 0.910 -25.828 1.00 45.81 154 LYS A C 1
ATOM 1240 O O . LYS A 1 154 ? -8.223 0.724 -27.032 1.00 45.81 154 LYS A O 1
ATOM 1245 N N . PHE A 1 155 ? -8.368 0.001 -24.905 1.00 47.72 155 PHE A N 1
ATOM 1246 C CA . PHE A 1 155 ? -8.926 -1.316 -25.231 1.00 47.72 155 PHE A CA 1
ATOM 1247 C C . PHE A 1 155 ? -10.443 -1.408 -25.026 1.00 47.72 155 PHE A C 1
ATOM 1249 O O . PHE A 1 155 ? -10.998 -2.482 -25.233 1.00 47.72 155 PHE A O 1
ATOM 1256 N N . GLN A 1 156 ? -11.119 -0.307 -24.660 1.00 50.12 156 GLN A N 1
ATOM 1257 C CA . GLN A 1 156 ? -12.541 -0.309 -24.272 1.00 50.12 156 GLN A CA 1
ATOM 1258 C C . GLN A 1 156 ? -12.833 -1.371 -23.197 1.00 50.12 156 GLN A C 1
ATOM 1260 O O . GLN A 1 156 ? -13.852 -2.057 -23.243 1.00 50.12 156 GLN A O 1
ATOM 1265 N N . SER A 1 157 ? -11.892 -1.539 -22.267 1.00 46.59 157 SER A N 1
ATOM 1266 C CA . SER A 1 157 ? -11.978 -2.508 -21.178 1.00 46.59 157 SER A CA 1
ATOM 1267 C C . SER A 1 157 ? -12.532 -1.823 -19.939 1.00 46.59 157 SER A C 1
ATOM 1269 O O . SER A 1 157 ? -12.225 -0.662 -19.679 1.00 46.59 157 SER A O 1
ATOM 1271 N N . ASP A 1 158 ? -13.313 -2.532 -19.135 1.00 50.06 158 ASP A N 1
ATOM 1272 C CA . ASP A 1 158 ? -13.698 -2.009 -17.827 1.00 50.06 158 ASP A CA 1
ATOM 1273 C C . ASP A 1 158 ? -12.477 -2.012 -16.896 1.00 50.06 158 ASP A C 1
ATOM 1275 O O . ASP A 1 158 ? -11.748 -3.004 -16.834 1.00 50.06 158 ASP A O 1
ATOM 1279 N N . TYR A 1 159 ? -12.273 -0.933 -16.130 1.00 48.78 159 TYR A N 1
ATOM 1280 C CA . TYR A 1 159 ? -11.209 -0.819 -15.113 1.00 48.78 159 TYR A CA 1
ATOM 1281 C C . TYR A 1 159 ? -11.115 -2.060 -14.213 1.00 48.78 159 TYR A C 1
ATOM 1283 O O . TYR A 1 159 ? -10.027 -2.525 -13.889 1.00 48.78 159 TYR A O 1
ATOM 1291 N N . ALA A 1 160 ? -12.270 -2.646 -13.894 1.00 49.88 160 ALA A N 1
ATOM 1292 C CA . ALA A 1 160 ? -12.427 -3.824 -13.046 1.00 49.88 160 ALA A CA 1
ATOM 1293 C C . ALA A 1 160 ? -11.875 -5.141 -13.640 1.00 49.88 160 ALA A C 1
ATOM 1295 O O . ALA A 1 160 ? -11.994 -6.192 -13.007 1.00 49.88 160 ALA A O 1
ATOM 1296 N N . THR A 1 161 ? -11.328 -5.117 -14.863 1.00 53.41 161 THR A N 1
ATOM 1297 C CA . THR A 1 161 ? -10.893 -6.317 -15.608 1.00 53.41 161 THR A CA 1
ATOM 1298 C C . THR A 1 161 ? -9.398 -6.358 -15.910 1.00 53.41 161 THR A C 1
ATOM 1300 O O . THR A 1 161 ? -8.924 -7.311 -16.526 1.00 53.41 161 THR A O 1
ATOM 1303 N N . LEU A 1 162 ? -8.645 -5.335 -15.504 1.00 58.19 162 LEU A N 1
ATOM 1304 C CA . LEU A 1 162 ? -7.243 -5.211 -15.882 1.00 58.19 162 LEU A CA 1
ATOM 1305 C C . LEU A 1 162 ? -6.333 -5.880 -14.843 1.00 58.19 162 LEU A C 1
ATOM 1307 O O . LEU A 1 162 ? -6.438 -5.581 -13.649 1.00 58.19 162 LEU A O 1
ATOM 1311 N N . PRO A 1 163 ? -5.440 -6.794 -15.266 1.00 65.12 163 PRO A N 1
ATOM 1312 C CA . PRO A 1 163 ? -4.540 -7.471 -14.345 1.00 65.12 163 PRO A CA 1
ATOM 1313 C C . PRO A 1 163 ? -3.472 -6.502 -13.825 1.00 65.12 163 PRO A C 1
ATOM 1315 O O . PRO A 1 163 ? -2.909 -5.724 -14.594 1.00 65.12 163 PRO A O 1
ATOM 1318 N N . TYR A 1 164 ? -3.156 -6.576 -12.528 1.00 66.00 164 TYR A N 1
ATOM 1319 C CA . TYR A 1 164 ? -2.042 -5.814 -11.936 1.00 66.00 164 TYR A CA 1
ATOM 1320 C C . TYR A 1 164 ? -0.678 -6.395 -12.306 1.00 66.00 164 TYR A C 1
ATOM 1322 O O . TYR A 1 164 ? 0.336 -5.712 -12.174 1.00 66.00 164 TYR A O 1
ATOM 1330 N N . VAL A 1 165 ? -0.654 -7.655 -12.745 1.00 68.81 165 VAL A N 1
ATOM 1331 C CA . VAL A 1 165 ? 0.543 -8.342 -13.217 1.00 68.81 165 VAL A CA 1
ATOM 1332 C C . VAL A 1 165 ? 0.363 -8.738 -14.670 1.00 68.81 165 VAL A C 1
ATOM 1334 O O . VAL A 1 165 ? -0.554 -9.469 -15.035 1.00 68.81 165 VAL A O 1
ATOM 1337 N N . LEU A 1 166 ? 1.284 -8.262 -15.492 1.00 72.75 166 LEU A N 1
ATOM 1338 C CA . LEU A 1 166 ? 1.489 -8.710 -16.855 1.00 72.75 166 LEU A CA 1
ATOM 1339 C C . LEU A 1 166 ? 2.690 -9.656 -16.859 1.00 72.75 166 LEU A C 1
ATOM 1341 O O . LEU A 1 166 ? 3.824 -9.196 -16.733 1.00 72.75 166 LEU A O 1
ATOM 1345 N N . ASP A 1 167 ? 2.440 -10.962 -16.988 1.00 73.12 167 ASP A N 1
ATOM 1346 C CA . ASP A 1 167 ? 3.484 -12.002 -16.934 1.00 73.12 167 ASP A CA 1
ATOM 1347 C C . ASP A 1 167 ? 4.580 -11.796 -17.998 1.00 73.12 167 ASP A C 1
ATOM 1349 O O . ASP A 1 167 ? 5.753 -12.076 -17.756 1.00 73.12 167 ASP A O 1
ATOM 1353 N N . ASP A 1 168 ? 4.212 -11.246 -19.159 1.00 79.06 168 ASP A N 1
ATOM 1354 C CA . ASP A 1 168 ? 5.131 -10.995 -20.275 1.00 79.06 168 ASP A CA 1
ATOM 1355 C C . ASP A 1 168 ? 5.894 -9.658 -20.164 1.00 79.06 168 ASP A C 1
ATOM 1357 O O . ASP A 1 168 ? 6.738 -9.354 -21.010 1.00 79.06 168 ASP A O 1
ATOM 1361 N N . VAL A 1 169 ? 5.626 -8.846 -19.131 1.00 78.88 169 VAL A N 1
ATOM 1362 C CA . VAL A 1 169 ? 6.266 -7.536 -18.932 1.00 78.88 169 VAL A CA 1
ATOM 1363 C C . VAL A 1 169 ? 7.150 -7.582 -17.681 1.00 78.88 169 VAL A C 1
ATOM 1365 O O . VAL A 1 169 ? 6.643 -7.599 -16.564 1.00 78.88 169 VAL A O 1
ATOM 1368 N N . PRO A 1 170 ? 8.486 -7.562 -17.791 1.00 83.75 170 PRO A N 1
ATOM 1369 C CA . PRO A 1 170 ? 9.345 -7.628 -16.609 1.00 83.75 170 PRO A CA 1
ATOM 1370 C C . PRO A 1 170 ? 9.210 -6.350 -15.761 1.00 83.75 170 PRO A C 1
ATOM 1372 O O . PRO A 1 170 ? 9.420 -5.268 -16.308 1.00 83.75 170 PRO A O 1
ATOM 1375 N N . PRO A 1 171 ? 8.925 -6.419 -14.446 1.00 87.38 171 PRO A N 1
ATOM 1376 C CA . PRO A 1 171 ? 8.714 -5.225 -13.627 1.00 87.38 171 PRO A CA 1
ATOM 1377 C C . PRO A 1 171 ? 9.987 -4.377 -13.538 1.00 87.38 171 PRO A C 1
ATOM 1379 O O . PRO A 1 171 ? 11.076 -4.901 -13.283 1.00 87.38 171 PRO A O 1
ATOM 1382 N N . MET A 1 172 ? 9.868 -3.060 -13.731 1.00 88.88 172 MET A N 1
ATOM 1383 C CA . MET A 1 172 ? 11.009 -2.141 -13.624 1.00 88.88 172 MET A CA 1
ATOM 1384 C C . MET A 1 172 ? 11.487 -2.012 -12.172 1.00 88.88 172 MET A C 1
ATOM 1386 O O . MET A 1 172 ? 12.694 -2.015 -11.909 1.00 88.88 172 MET A O 1
ATOM 1390 N N . VAL A 1 173 ? 10.542 -1.971 -11.229 1.00 89.88 173 VAL A N 1
ATOM 1391 C CA . VAL A 1 173 ? 10.805 -2.021 -9.788 1.00 89.88 173 VAL A CA 1
ATOM 1392 C C . VAL A 1 173 ? 11.066 -3.473 -9.380 1.00 89.88 173 VAL A C 1
ATOM 1394 O O . VAL A 1 173 ? 10.162 -4.299 -9.324 1.00 89.88 173 VAL A O 1
ATOM 1397 N N . ASN A 1 174 ? 12.338 -3.794 -9.154 1.00 92.25 174 ASN A N 1
ATOM 1398 C CA . ASN A 1 174 ? 12.840 -5.105 -8.735 1.00 92.25 174 ASN A CA 1
ATOM 1399 C C . ASN A 1 174 ? 14.135 -4.919 -7.921 1.00 92.25 174 ASN A C 1
ATOM 1401 O O . ASN A 1 174 ? 14.651 -3.803 -7.824 1.00 92.25 174 ASN A O 1
ATOM 1405 N N . ALA A 1 175 ? 14.702 -6.005 -7.388 1.00 90.31 175 ALA A N 1
ATOM 1406 C CA . ALA A 1 175 ? 15.881 -5.961 -6.514 1.00 90.31 175 ALA A CA 1
ATOM 1407 C C . ALA A 1 175 ? 17.137 -5.342 -7.165 1.00 90.31 175 ALA A C 1
ATOM 1409 O O . ALA A 1 175 ? 18.080 -4.959 -6.477 1.00 90.31 175 ALA A O 1
ATOM 1410 N N . SER A 1 176 ? 17.162 -5.230 -8.495 1.00 91.44 176 SER A N 1
ATOM 1411 C CA . SER A 1 176 ? 18.242 -4.601 -9.261 1.00 91.44 176 SER A CA 1
ATOM 1412 C C . SER A 1 176 ? 17.930 -3.149 -9.663 1.00 91.44 176 SER A C 1
ATOM 1414 O O . SER A 1 176 ? 18.580 -2.608 -10.565 1.00 91.44 176 SER A O 1
ATOM 1416 N N . LEU A 1 177 ? 16.909 -2.515 -9.075 1.00 92.62 177 LEU A N 1
ATOM 1417 C CA . LEU A 1 177 ? 16.605 -1.101 -9.289 1.00 92.62 177 LEU A CA 1
ATOM 1418 C C . LEU A 1 177 ? 17.744 -0.232 -8.737 1.00 92.62 177 LEU A C 1
ATOM 1420 O O . LEU A 1 177 ? 18.153 -0.359 -7.587 1.00 92.62 177 LEU A O 1
ATOM 1424 N N . THR A 1 178 ? 18.244 0.684 -9.563 1.00 93.50 178 THR A N 1
ATOM 1425 C CA . THR A 1 178 ? 19.206 1.715 -9.158 1.00 93.50 178 THR A CA 1
ATOM 1426 C C . THR A 1 178 ? 18.841 3.038 -9.829 1.00 93.50 178 THR A C 1
ATOM 1428 O O . THR A 1 178 ? 18.240 3.005 -10.908 1.00 93.50 178 THR A O 1
ATOM 1431 N N . PRO A 1 179 ? 19.251 4.197 -9.276 1.00 93.19 179 PRO A N 1
ATOM 1432 C CA . PRO A 1 179 ? 19.022 5.485 -9.928 1.00 93.19 179 PRO A CA 1
ATOM 1433 C C . PRO A 1 179 ? 19.580 5.545 -11.355 1.00 93.19 179 PRO A C 1
ATOM 1435 O O . PRO A 1 179 ? 18.928 6.074 -12.243 1.00 93.19 179 PRO A O 1
ATOM 1438 N N . ALA A 1 180 ? 20.751 4.945 -11.601 1.00 94.56 180 ALA A N 1
ATOM 1439 C CA . ALA A 1 180 ? 21.359 4.909 -12.932 1.00 94.56 180 ALA A CA 1
ATOM 1440 C C . ALA A 1 180 ? 20.528 4.091 -13.932 1.00 94.56 180 ALA A C 1
ATOM 1442 O O . ALA A 1 180 ? 20.309 4.529 -15.057 1.00 94.56 180 ALA A O 1
ATOM 1443 N N . ARG A 1 181 ? 20.026 2.924 -13.508 1.00 93.81 181 ARG A N 1
ATOM 1444 C CA . ARG A 1 181 ? 19.161 2.081 -14.342 1.00 93.81 181 ARG A CA 1
ATOM 1445 C C . ARG A 1 181 ? 17.815 2.754 -14.617 1.00 93.81 181 ARG A C 1
ATOM 1447 O O . ARG A 1 181 ? 17.298 2.644 -15.724 1.00 93.81 181 ARG A O 1
ATOM 1454 N N . TRP A 1 182 ? 17.247 3.437 -13.621 1.00 93.12 182 TRP A N 1
ATOM 1455 C CA . TRP A 1 182 ? 16.021 4.212 -13.810 1.00 93.12 182 TRP A CA 1
ATOM 1456 C C . TRP A 1 182 ? 16.230 5.357 -14.795 1.00 93.12 182 TRP A C 1
ATOM 1458 O O . TRP A 1 182 ? 15.420 5.527 -15.694 1.00 93.12 182 TRP A O 1
ATOM 1468 N N . GLU A 1 183 ? 17.331 6.099 -14.669 1.00 92.62 183 GLU A N 1
ATOM 1469 C CA . GLU A 1 183 ? 17.649 7.210 -15.568 1.00 92.62 183 GLU A CA 1
ATOM 1470 C C . GLU A 1 183 ? 17.839 6.746 -17.017 1.00 92.62 183 GLU A C 1
ATOM 1472 O O . GLU A 1 183 ? 17.338 7.387 -17.940 1.00 92.62 183 GLU A O 1
ATOM 1477 N N . GLU A 1 184 ? 18.513 5.612 -17.231 1.00 93.00 184 GLU A N 1
ATOM 1478 C CA . GLU A 1 184 ? 18.651 4.999 -18.558 1.00 93.00 184 GLU A CA 1
ATOM 1479 C C . GLU A 1 184 ? 17.278 4.661 -19.158 1.00 93.00 184 GLU A C 1
ATOM 1481 O O . GLU A 1 184 ? 16.967 5.057 -20.285 1.00 93.00 184 GLU A O 1
ATOM 1486 N N . TRP A 1 185 ? 16.430 3.987 -18.379 1.00 91.94 185 TRP A N 1
ATOM 1487 C CA . TRP A 1 185 ? 15.073 3.627 -18.781 1.00 91.94 185 TRP A CA 1
ATOM 1488 C C . TRP A 1 185 ? 14.200 4.864 -19.058 1.00 91.94 185 TRP A C 1
ATOM 1490 O O . TRP A 1 185 ? 13.540 4.950 -20.093 1.00 91.94 185 TRP A O 1
ATOM 1500 N N . TYR A 1 186 ? 14.240 5.865 -18.181 1.00 89.31 186 TYR A N 1
ATOM 1501 C CA . TYR A 1 186 ? 13.445 7.086 -18.289 1.00 89.31 186 TYR A CA 1
ATOM 1502 C C . TYR A 1 186 ? 13.896 7.970 -19.456 1.00 89.31 186 TYR A C 1
ATOM 1504 O O . TYR A 1 186 ? 13.071 8.573 -20.147 1.00 89.31 186 TYR A O 1
ATOM 1512 N N . THR A 1 187 ? 15.202 8.004 -19.734 1.00 91.06 187 THR A N 1
ATOM 1513 C CA . THR A 1 187 ? 15.747 8.663 -20.925 1.00 91.06 187 THR A CA 1
ATOM 1514 C C . THR A 1 187 ? 15.198 8.016 -22.189 1.00 91.06 187 THR A C 1
ATOM 1516 O O . THR A 1 187 ? 14.728 8.730 -23.073 1.00 91.06 187 THR A O 1
ATOM 1519 N N . ALA A 1 188 ? 15.196 6.681 -22.271 1.00 90.75 188 ALA A N 1
ATOM 1520 C CA . ALA A 1 188 ? 14.616 5.973 -23.408 1.00 90.75 188 ALA A CA 1
ATOM 1521 C C . ALA A 1 188 ? 13.122 6.304 -23.574 1.00 90.75 188 ALA A C 1
ATOM 1523 O O . ALA A 1 188 ? 12.707 6.673 -24.674 1.00 90.75 188 ALA A O 1
ATOM 1524 N N . LEU A 1 189 ? 12.346 6.305 -22.485 1.00 86.69 189 LEU A N 1
ATOM 1525 C CA . LEU A 1 189 ? 10.927 6.670 -22.502 1.00 86.69 189 LEU A CA 1
ATOM 1526 C C . LEU A 1 189 ? 10.695 8.079 -23.069 1.00 86.69 189 LEU A C 1
ATOM 1528 O O . LEU A 1 189 ? 9.854 8.264 -23.945 1.00 86.69 189 LEU A O 1
ATOM 1532 N N . LYS A 1 190 ? 11.470 9.073 -22.619 1.00 86.31 190 LYS A N 1
ATOM 1533 C CA . LYS A 1 190 ? 11.340 10.474 -23.063 1.00 86.31 190 LYS A CA 1
ATOM 1534 C C . LYS A 1 190 ? 11.667 10.704 -24.537 1.00 86.31 190 LYS A C 1
ATOM 1536 O O . LYS A 1 190 ? 11.305 11.747 -25.079 1.00 86.31 190 LYS A O 1
ATOM 1541 N N . THR A 1 191 ? 12.364 9.773 -25.186 1.00 89.38 191 THR A N 1
ATOM 1542 C CA . THR A 1 191 ? 12.628 9.859 -26.632 1.00 89.38 191 THR A CA 1
ATOM 1543 C C . THR A 1 191 ? 11.467 9.355 -27.484 1.00 89.38 191 THR A C 1
ATOM 1545 O O . THR A 1 191 ? 11.442 9.611 -28.690 1.00 89.38 191 THR A O 1
ATOM 1548 N N . LEU A 1 192 ? 10.502 8.663 -26.874 1.00 83.38 192 LEU A N 1
ATOM 1549 C CA . LEU A 1 192 ? 9.345 8.116 -27.563 1.00 83.38 192 LEU A CA 1
ATOM 1550 C C . LEU A 1 192 ? 8.209 9.149 -27.623 1.00 83.38 192 LEU A C 1
ATOM 1552 O O . LEU A 1 192 ? 7.942 9.839 -26.638 1.00 83.38 192 LEU A O 1
ATOM 1556 N N . PRO A 1 193 ? 7.497 9.252 -28.7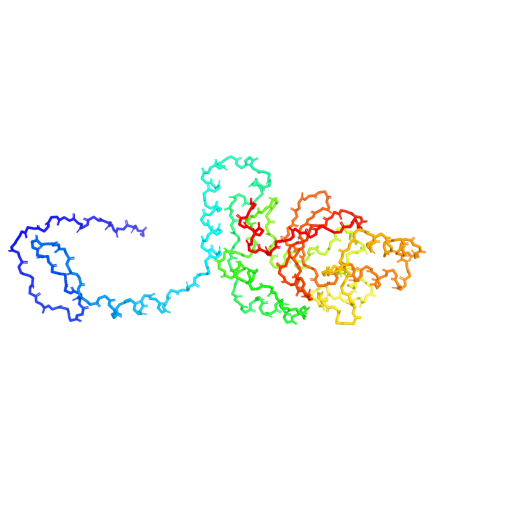57 1.00 80.62 193 PRO A N 1
ATOM 1557 C CA . PRO A 1 193 ? 6.217 9.950 -28.801 1.00 80.62 193 PRO A CA 1
ATOM 1558 C C . PRO A 1 193 ? 5.207 9.310 -27.834 1.00 80.62 193 PRO A C 1
ATOM 1560 O O . PRO A 1 193 ? 5.125 8.088 -27.769 1.00 80.62 193 PRO A O 1
ATOM 1563 N N . GLU A 1 194 ? 4.374 10.108 -27.160 1.00 69.19 194 GLU A N 1
ATOM 1564 C CA . GLU A 1 194 ? 3.348 9.600 -26.220 1.00 69.19 194 GLU A CA 1
ATOM 1565 C C . GLU A 1 194 ? 2.352 8.623 -26.868 1.00 69.19 194 GLU A C 1
ATOM 1567 O O . GLU A 1 194 ? 1.773 7.774 -26.205 1.00 69.19 194 GLU A O 1
ATOM 1572 N N . ASN A 1 195 ? 2.136 8.725 -28.182 1.00 70.25 195 ASN A N 1
ATOM 1573 C CA . ASN A 1 195 ? 1.252 7.831 -28.932 1.00 70.25 195 ASN A CA 1
ATOM 1574 C C . ASN A 1 195 ? 1.962 6.579 -29.481 1.00 70.25 195 ASN A C 1
ATOM 1576 O O . ASN A 1 195 ? 1.377 5.843 -30.282 1.00 70.25 195 ASN A O 1
ATOM 1580 N N . HIS A 1 196 ? 3.223 6.358 -29.109 1.00 73.94 196 HIS A N 1
ATOM 1581 C CA . HIS A 1 196 ? 4.012 5.218 -29.549 1.00 73.94 196 HIS A CA 1
ATOM 1582 C C . HIS A 1 196 ? 3.670 3.969 -28.731 1.00 73.94 196 HIS A C 1
ATOM 1584 O O . HIS A 1 196 ? 3.545 4.031 -27.517 1.00 73.94 196 HIS A O 1
ATOM 1590 N N . HIS A 1 197 ? 3.583 2.805 -29.376 1.00 72.06 197 HIS A N 1
ATOM 1591 C CA . HIS A 1 197 ? 3.313 1.539 -28.682 1.00 72.06 197 HIS A CA 1
ATOM 1592 C C . HIS A 1 197 ? 4.317 1.265 -27.548 1.00 72.06 197 HIS A C 1
ATOM 1594 O O . HIS A 1 197 ? 3.929 0.929 -26.436 1.00 72.06 197 HIS A O 1
ATOM 1600 N N . ASP A 1 198 ? 5.608 1.474 -27.813 1.00 76.12 198 ASP A N 1
ATOM 1601 C CA . ASP A 1 198 ? 6.655 1.226 -26.813 1.00 76.12 198 ASP A CA 1
ATOM 1602 C C . ASP A 1 198 ? 6.600 2.208 -25.632 1.00 76.12 198 ASP A C 1
ATOM 1604 O O . ASP A 1 198 ? 7.054 1.859 -24.548 1.00 76.12 198 ASP A O 1
ATOM 1608 N N . TYR A 1 199 ? 6.013 3.402 -25.806 1.00 74.62 199 TYR A N 1
ATOM 1609 C CA . TYR A 1 199 ? 5.778 4.324 -24.690 1.00 74.62 199 TYR A CA 1
ATOM 1610 C C . TYR A 1 199 ? 4.836 3.662 -23.680 1.00 74.62 199 TYR A C 1
ATOM 1612 O O . TYR A 1 199 ? 5.140 3.604 -22.491 1.00 74.62 199 TYR A O 1
ATOM 1620 N N . ASP A 1 200 ? 3.755 3.051 -24.166 1.00 71.06 200 ASP A N 1
ATOM 1621 C CA . ASP A 1 200 ? 2.804 2.335 -23.319 1.00 71.06 200 ASP A CA 1
ATOM 1622 C C . ASP A 1 200 ? 3.449 1.159 -22.604 1.00 71.06 200 ASP A C 1
ATOM 1624 O O . ASP A 1 200 ? 3.275 1.004 -21.401 1.00 71.06 200 ASP A O 1
ATOM 1628 N N . GLU A 1 201 ? 4.182 0.318 -23.335 1.00 75.38 201 GLU A N 1
ATOM 1629 C CA . GLU A 1 201 ? 4.802 -0.880 -22.767 1.00 75.38 201 GLU A CA 1
ATOM 1630 C C . GLU A 1 201 ? 5.821 -0.526 -21.687 1.00 75.38 201 GLU A C 1
ATOM 1632 O O . GLU A 1 201 ? 5.864 -1.170 -20.640 1.00 75.38 201 GLU A O 1
ATOM 1637 N N . MET A 1 202 ? 6.576 0.556 -21.879 1.00 82.38 202 MET A N 1
ATOM 1638 C CA . MET A 1 202 ? 7.450 1.084 -20.839 1.00 82.38 202 MET A CA 1
ATOM 1639 C C . MET A 1 202 ? 6.636 1.580 -19.638 1.00 82.38 202 MET A C 1
ATOM 1641 O O . MET A 1 202 ? 6.910 1.170 -18.512 1.00 82.38 202 MET A O 1
ATOM 1645 N N . TYR A 1 203 ? 5.585 2.379 -19.831 1.00 76.00 203 TYR A N 1
ATOM 1646 C CA . TYR A 1 203 ? 4.724 2.805 -18.717 1.00 76.00 203 TYR A CA 1
ATOM 1647 C C . TYR A 1 203 ? 4.138 1.624 -17.935 1.00 76.00 203 TYR A C 1
ATOM 1649 O O . TYR A 1 203 ? 4.145 1.633 -16.704 1.00 76.00 203 TYR A O 1
ATOM 1657 N N . LYS A 1 204 ? 3.691 0.572 -18.628 1.00 76.75 204 LYS A N 1
ATOM 1658 C CA . LYS A 1 204 ? 3.250 -0.680 -18.000 1.00 76.75 204 LYS A CA 1
ATOM 1659 C C . LYS A 1 204 ? 4.370 -1.312 -17.183 1.00 76.75 204 LYS A C 1
ATOM 1661 O O . LYS A 1 204 ? 4.144 -1.714 -16.047 1.00 76.75 204 LYS A O 1
ATOM 1666 N N . GLN A 1 205 ? 5.582 -1.340 -17.724 1.00 82.38 205 GLN A N 1
ATOM 1667 C CA . GLN A 1 205 ? 6.767 -1.857 -17.050 1.00 82.38 205 GLN A CA 1
ATOM 1668 C C . GLN A 1 205 ? 7.068 -1.150 -15.722 1.00 82.38 205 GLN A C 1
ATOM 1670 O O . GLN A 1 205 ? 7.449 -1.807 -14.750 1.00 82.38 205 GLN A O 1
ATOM 1675 N N . ALA A 1 206 ? 6.903 0.176 -15.674 1.00 82.38 206 ALA A N 1
ATOM 1676 C CA . ALA A 1 206 ? 7.179 0.992 -14.491 1.00 82.38 206 ALA A CA 1
ATOM 1677 C C . ALA A 1 206 ? 6.300 0.616 -13.290 1.00 82.38 206 ALA A C 1
ATOM 1679 O O . ALA A 1 206 ? 6.770 0.657 -12.153 1.00 82.38 206 ALA A O 1
ATOM 1680 N N . TYR A 1 207 ? 5.053 0.225 -13.559 1.00 80.75 207 TYR A N 1
ATOM 1681 C CA . TYR A 1 207 ? 4.033 -0.041 -12.544 1.00 80.75 207 TYR A CA 1
ATOM 1682 C C . TYR A 1 207 ? 3.633 -1.513 -12.419 1.00 80.75 207 TYR A C 1
ATOM 1684 O O . TYR A 1 207 ? 2.803 -1.842 -11.573 1.00 80.75 207 TYR A O 1
ATOM 1692 N N . ASN A 1 208 ? 4.198 -2.404 -13.238 1.00 82.94 208 ASN A N 1
ATOM 1693 C CA . ASN A 1 208 ? 3.812 -3.809 -13.233 1.00 82.94 208 ASN A CA 1
ATOM 1694 C C . ASN A 1 208 ? 4.027 -4.432 -11.845 1.00 82.94 208 ASN A C 1
ATOM 1696 O O . ASN A 1 208 ? 5.131 -4.388 -11.300 1.00 82.94 208 ASN A O 1
ATOM 1700 N N . GLY A 1 209 ? 2.973 -5.020 -11.282 1.00 84.19 209 GLY A N 1
ATOM 1701 C CA . GLY A 1 209 ? 3.001 -5.625 -9.955 1.00 84.19 209 GLY A CA 1
ATOM 1702 C C . GLY A 1 209 ? 2.978 -4.642 -8.783 1.00 84.19 209 GLY A C 1
ATOM 1703 O O . GLY A 1 209 ? 3.238 -5.076 -7.662 1.00 84.19 209 GLY A O 1
ATOM 1704 N N . LEU A 1 210 ? 2.682 -3.355 -8.998 1.00 86.62 210 LEU A N 1
ATOM 1705 C CA . LEU A 1 210 ? 2.585 -2.344 -7.939 1.00 86.62 210 LEU A CA 1
ATOM 1706 C C . LEU A 1 210 ? 1.129 -1.948 -7.669 1.00 86.62 210 LEU A C 1
ATOM 1708 O O . LEU A 1 210 ? 0.361 -1.702 -8.597 1.00 86.62 210 LEU A O 1
ATOM 1712 N N . LEU A 1 211 ? 0.763 -1.841 -6.391 1.00 88.38 211 LEU A N 1
ATOM 1713 C CA . LEU A 1 211 ? -0.571 -1.432 -5.945 1.00 88.38 211 LEU A CA 1
ATOM 1714 C C . LEU A 1 211 ? -0.473 -0.176 -5.072 1.00 88.38 211 LEU A C 1
ATOM 1716 O O . LEU A 1 211 ? 0.242 -0.211 -4.070 1.00 88.38 211 LEU A O 1
ATOM 1720 N N . GLN A 1 212 ? -1.194 0.912 -5.394 1.00 87.94 212 GLN A N 1
ATOM 1721 C CA . GLN A 1 212 ? -1.291 2.026 -4.438 1.00 87.94 212 GLN A CA 1
ATOM 1722 C C . GLN A 1 212 ? -2.035 1.571 -3.224 1.00 87.94 212 GLN A C 1
ATOM 1724 O O . GLN A 1 212 ? -3.152 1.075 -3.341 1.00 87.94 212 GLN A O 1
ATOM 1729 N N . ILE A 1 213 ? -1.475 1.867 -2.065 1.00 92.06 213 ILE A N 1
ATOM 1730 C CA . ILE A 1 213 ? -2.229 1.702 -0.835 1.00 92.06 213 ILE A CA 1
ATOM 1731 C C . ILE A 1 213 ? -2.212 2.948 0.040 1.00 92.06 213 ILE A C 1
ATOM 1733 O O . ILE A 1 213 ? -3.025 3.015 0.947 1.00 92.06 213 ILE A O 1
ATOM 1737 N N . ILE A 1 214 ? -1.355 3.944 -0.220 1.00 91.25 214 ILE A N 1
ATOM 1738 C CA . ILE A 1 214 ? -1.310 5.196 0.556 1.00 91.25 214 ILE A CA 1
ATOM 1739 C C . ILE A 1 214 ? -1.164 6.395 -0.385 1.00 91.25 214 ILE A C 1
ATOM 1741 O O . ILE A 1 214 ? -0.369 6.364 -1.333 1.00 91.25 214 ILE A O 1
ATOM 1745 N N . ASP A 1 215 ? -1.909 7.461 -0.095 1.00 84.25 215 ASP A N 1
ATOM 1746 C CA . ASP A 1 215 ? -1.733 8.795 -0.676 1.00 84.25 215 ASP A CA 1
ATOM 1747 C C . ASP A 1 215 ? -1.056 9.719 0.332 1.00 84.25 215 ASP A C 1
ATOM 1749 O O . ASP A 1 215 ? -1.569 9.947 1.429 1.00 84.25 215 ASP A O 1
ATOM 1753 N N . SER A 1 216 ? 0.084 10.271 -0.070 1.00 83.00 216 SER A N 1
ATOM 1754 C CA . SER A 1 216 ? 0.867 11.221 0.723 1.00 83.00 216 SER A CA 1
ATOM 1755 C C . SER A 1 216 ? 0.606 12.675 0.303 1.00 83.00 216 SER A C 1
ATOM 1757 O O . SER A 1 216 ? 1.212 13.604 0.839 1.00 83.00 216 SER A O 1
ATOM 1759 N N . GLY A 1 217 ? -0.286 12.903 -0.668 1.00 74.50 217 GLY A N 1
ATOM 1760 C CA . GLY A 1 217 ? -0.523 14.201 -1.289 1.00 74.50 217 GLY A CA 1
ATOM 1761 C C . GLY A 1 217 ? 0.527 14.566 -2.342 1.00 74.50 217 GLY A C 1
ATOM 1762 O O . GLY A 1 217 ? 1.492 13.842 -2.581 1.00 74.50 217 GLY A O 1
ATOM 1763 N N . CYS A 1 218 ? 0.327 15.708 -3.014 1.00 70.31 218 CYS A N 1
ATOM 1764 C CA . CYS A 1 218 ? 1.229 16.219 -4.062 1.00 70.31 218 CYS A CA 1
ATOM 1765 C C . CYS A 1 218 ? 1.593 15.162 -5.125 1.00 70.31 218 CYS A C 1
ATOM 1767 O O . CYS A 1 218 ? 2.742 15.072 -5.559 1.00 70.31 218 CYS A O 1
ATOM 1769 N N . SER A 1 219 ? 0.609 14.339 -5.502 1.00 70.38 219 SER A N 1
ATOM 1770 C CA . SER A 1 219 ? 0.761 13.246 -6.469 1.00 70.38 219 SER A CA 1
ATOM 1771 C C . SER A 1 219 ? 1.863 12.240 -6.107 1.00 70.38 219 SER A C 1
ATOM 1773 O O . SER A 1 219 ? 2.537 11.704 -6.987 1.00 70.38 219 SER A O 1
ATOM 1775 N N . SER A 1 220 ? 2.076 12.022 -4.811 1.00 80.56 220 SER A N 1
ATOM 1776 C CA . SER A 1 220 ? 3.044 11.074 -4.268 1.00 80.56 220 SER A CA 1
ATOM 1777 C C . SER A 1 220 ? 2.341 10.085 -3.347 1.00 80.56 220 SER A C 1
ATOM 1779 O O . SER A 1 220 ? 1.309 10.393 -2.753 1.00 80.56 220 SER A O 1
ATOM 1781 N N . GLY A 1 221 ? 2.898 8.890 -3.212 1.00 87.62 221 GLY A N 1
ATOM 1782 C CA . GLY A 1 221 ? 2.307 7.874 -2.356 1.00 87.62 221 GLY A CA 1
ATOM 1783 C C . GLY A 1 221 ? 3.143 6.614 -2.277 1.00 87.62 221 GLY A C 1
ATOM 1784 O O . GLY A 1 221 ? 4.152 6.462 -2.974 1.00 87.62 221 GLY A O 1
ATOM 1785 N N . TYR A 1 222 ? 2.696 5.694 -1.431 1.00 92.00 222 TYR A N 1
ATOM 1786 C CA . TYR A 1 222 ? 3.353 4.408 -1.265 1.00 92.00 222 TYR A CA 1
ATOM 1787 C C . TYR A 1 222 ? 2.637 3.315 -2.054 1.00 92.00 222 TYR A C 1
ATOM 1789 O O . TYR A 1 222 ? 1.410 3.167 -2.012 1.00 92.00 222 TYR A O 1
ATOM 1797 N N . MET A 1 223 ? 3.454 2.544 -2.762 1.00 91.31 223 MET A N 1
ATOM 1798 C CA . MET A 1 223 ? 3.080 1.348 -3.496 1.00 91.31 223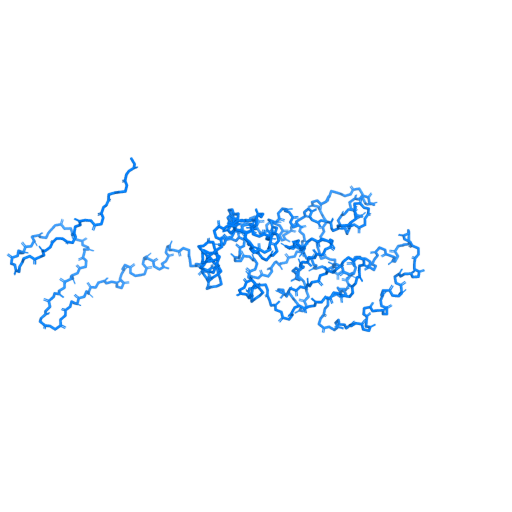 MET A CA 1
ATOM 1799 C C . MET A 1 223 ? 3.502 0.108 -2.728 1.00 91.31 223 MET A C 1
ATOM 1801 O O . MET A 1 223 ? 4.633 0.020 -2.249 1.00 91.31 223 MET A O 1
ATOM 1805 N N . LEU A 1 224 ? 2.603 -0.867 -2.681 1.00 94.75 224 LEU A N 1
ATOM 1806 C CA . LEU A 1 224 ? 2.895 -2.224 -2.263 1.00 94.75 224 LEU A CA 1
ATOM 1807 C C . LEU A 1 224 ? 3.332 -3.046 -3.474 1.00 94.75 224 LEU A C 1
ATOM 1809 O O . LEU A 1 224 ? 2.603 -3.144 -4.466 1.00 94.75 224 LEU A O 1
ATOM 1813 N N . VAL A 1 225 ? 4.495 -3.682 -3.380 1.00 93.25 225 VAL A N 1
ATOM 1814 C CA . VAL A 1 225 ? 4.947 -4.632 -4.396 1.00 93.25 225 VAL A CA 1
ATOM 1815 C C . VAL A 1 225 ? 4.194 -5.952 -4.217 1.00 93.25 225 VAL A C 1
ATOM 1817 O O . VAL A 1 225 ? 4.373 -6.666 -3.232 1.00 93.25 225 VAL A O 1
ATOM 1820 N N . CYS A 1 226 ? 3.354 -6.297 -5.188 1.00 91.69 226 CYS A N 1
ATOM 1821 C CA . CYS A 1 226 ? 2.496 -7.485 -5.179 1.00 91.69 226 CYS A CA 1
ATOM 1822 C C . CYS A 1 226 ? 3.046 -8.637 -6.038 1.00 91.69 226 CYS A C 1
ATOM 1824 O O . CYS A 1 226 ? 2.434 -9.702 -6.117 1.00 91.69 226 CYS A O 1
ATOM 1826 N N . HIS A 1 227 ? 4.191 -8.446 -6.700 1.00 85.31 227 HIS A N 1
ATOM 1827 C CA . HIS A 1 227 ? 4.776 -9.433 -7.605 1.00 85.31 227 HIS A CA 1
ATOM 1828 C C . HIS A 1 227 ? 6.306 -9.338 -7.675 1.00 85.31 227 HIS A C 1
ATOM 1830 O O . HIS A 1 227 ? 6.887 -8.284 -7.435 1.00 85.31 227 HIS A O 1
ATOM 1836 N N . GLY A 1 228 ? 6.958 -10.444 -8.037 1.00 86.00 228 GLY A N 1
ATOM 1837 C CA . GLY A 1 228 ? 8.411 -10.517 -8.180 1.00 86.00 228 GLY A CA 1
ATOM 1838 C C . GLY A 1 228 ? 9.163 -10.661 -6.854 1.00 86.00 228 GLY A C 1
ATOM 1839 O O . GLY A 1 228 ? 8.588 -10.951 -5.807 1.00 86.00 228 GLY A O 1
ATOM 1840 N N . GLU A 1 229 ? 10.483 -10.484 -6.912 1.00 89.81 229 GLU A N 1
ATOM 1841 C CA . GLU A 1 229 ? 11.413 -10.751 -5.800 1.00 89.81 229 GLU A CA 1
ATOM 1842 C C . GLU A 1 229 ? 11.195 -9.842 -4.583 1.00 89.81 229 GLU A C 1
ATOM 1844 O O . GLU A 1 229 ? 11.469 -10.249 -3.459 1.00 89.81 229 GLU A O 1
ATOM 1849 N N . MET A 1 230 ? 10.663 -8.640 -4.808 1.00 93.75 230 MET A N 1
ATOM 1850 C CA . MET A 1 230 ? 10.376 -7.646 -3.770 1.00 93.75 230 MET A CA 1
ATOM 1851 C C . MET A 1 230 ? 8.949 -7.775 -3.204 1.00 93.75 230 MET A C 1
ATOM 1853 O O . MET A 1 230 ? 8.460 -6.849 -2.566 1.00 93.75 230 MET A O 1
ATOM 1857 N N . ASN A 1 231 ? 8.234 -8.883 -3.451 1.00 93.62 231 ASN A N 1
ATOM 1858 C CA . ASN A 1 231 ? 6.850 -9.051 -2.991 1.00 93.62 231 ASN A CA 1
ATOM 1859 C C . ASN A 1 231 ? 6.714 -8.807 -1.470 1.00 93.62 231 ASN A C 1
ATOM 1861 O O . ASN A 1 231 ? 7.346 -9.472 -0.637 1.00 93.62 231 ASN A O 1
ATOM 1865 N N . GLY A 1 232 ? 5.844 -7.856 -1.128 1.00 96.50 232 GLY A N 1
ATOM 1866 C CA . GLY A 1 232 ? 5.593 -7.385 0.228 1.00 96.50 232 GLY A CA 1
ATOM 1867 C C . GLY A 1 232 ? 6.349 -6.125 0.614 1.00 96.50 232 GLY A C 1
ATOM 1868 O O . GLY A 1 232 ? 6.050 -5.584 1.672 1.00 96.50 232 GLY A O 1
ATOM 1869 N N . GLU A 1 233 ? 7.290 -5.648 -0.199 1.00 97.25 233 GLU A N 1
ATOM 1870 C CA . GLU A 1 233 ? 8.013 -4.407 0.071 1.00 97.25 233 GLU A CA 1
ATOM 1871 C C . GLU A 1 233 ? 7.192 -3.163 -0.266 1.00 97.25 233 GLU A C 1
ATOM 1873 O O . GLU A 1 233 ? 6.359 -3.156 -1.178 1.00 97.25 233 GLU A O 1
ATOM 1878 N N . MET A 1 234 ? 7.475 -2.094 0.475 1.00 96.38 234 MET A N 1
ATOM 1879 C CA . MET A 1 234 ? 6.912 -0.770 0.252 1.00 96.38 234 MET A CA 1
ATOM 1880 C C . MET A 1 234 ? 7.870 0.083 -0.580 1.00 96.38 234 MET A C 1
ATOM 1882 O O . MET A 1 234 ? 9.075 0.141 -0.325 1.00 96.38 234 MET A O 1
ATOM 1886 N N . VAL A 1 235 ? 7.330 0.785 -1.571 1.00 93.88 235 VAL A N 1
ATOM 1887 C CA . VAL A 1 235 ? 8.095 1.668 -2.457 1.00 93.88 235 VAL A CA 1
ATOM 1888 C C . VAL A 1 235 ? 7.400 3.015 -2.529 1.00 93.88 235 VAL A C 1
ATOM 1890 O O . VAL A 1 235 ? 6.204 3.094 -2.793 1.00 93.88 235 VAL A O 1
ATOM 1893 N N . PHE A 1 236 ? 8.146 4.090 -2.305 1.00 91.31 236 PHE A N 1
ATOM 1894 C CA . PHE A 1 236 ? 7.627 5.442 -2.439 1.00 91.31 236 PHE A CA 1
ATOM 1895 C C . PHE A 1 236 ? 7.780 5.937 -3.877 1.00 91.31 236 PHE A C 1
ATOM 1897 O O . PHE A 1 236 ? 8.871 5.872 -4.452 1.00 91.31 236 PHE A O 1
ATOM 1904 N N . PHE A 1 237 ? 6.695 6.460 -4.438 1.00 85.06 237 PHE A N 1
ATOM 1905 C CA . PHE A 1 237 ? 6.668 7.087 -5.753 1.00 85.06 237 PHE A CA 1
ATOM 1906 C C . PHE A 1 237 ? 6.342 8.570 -5.616 1.00 85.06 237 PHE A C 1
ATOM 1908 O O . PHE A 1 237 ? 5.374 8.946 -4.954 1.00 85.06 237 PHE A O 1
ATOM 1915 N N . ARG A 1 238 ? 7.143 9.401 -6.287 1.00 77.69 238 ARG A N 1
ATOM 1916 C CA . ARG A 1 238 ? 6.841 10.816 -6.522 1.00 77.69 238 ARG A CA 1
ATOM 1917 C C . ARG A 1 238 ? 6.257 11.018 -7.916 1.00 77.69 238 ARG A C 1
ATOM 1919 O O . ARG A 1 238 ? 6.312 10.127 -8.764 1.00 77.69 238 ARG A O 1
ATOM 1926 N N . HIS A 1 239 ? 5.691 12.205 -8.116 1.00 68.06 239 HIS A N 1
ATOM 1927 C CA . HIS A 1 239 ? 5.134 12.677 -9.381 1.00 68.06 239 HIS A CA 1
ATOM 1928 C C . HIS A 1 239 ? 6.081 12.438 -10.578 1.00 68.06 239 HIS A C 1
ATOM 1930 O O . HIS A 1 239 ? 7.295 12.336 -10.416 1.00 68.06 239 HIS A O 1
ATOM 1936 N N . GLU A 1 240 ? 5.531 12.390 -11.798 1.00 67.00 240 GLU A N 1
ATOM 1937 C CA . GLU A 1 240 ? 6.307 12.454 -13.054 1.00 67.00 240 GLU A CA 1
ATOM 1938 C C . GLU A 1 240 ? 7.338 11.333 -13.313 1.00 67.00 240 GLU A C 1
ATOM 1940 O O . GLU A 1 240 ? 8.290 11.536 -14.073 1.00 67.00 240 GLU A O 1
ATOM 1945 N N . LEU A 1 241 ? 7.131 10.129 -12.761 1.00 71.88 241 LEU A N 1
ATOM 1946 C CA . LEU A 1 241 ? 8.072 9.004 -12.909 1.00 71.88 241 LEU A CA 1
ATOM 1947 C C . LEU A 1 241 ? 9.485 9.349 -12.402 1.00 71.88 241 LEU A C 1
ATOM 1949 O O . LEU A 1 241 ? 10.492 8.903 -12.961 1.00 71.88 241 LEU A O 1
ATOM 1953 N N . GLU A 1 242 ? 9.579 10.127 -11.321 1.00 81.00 242 GLU A N 1
ATOM 1954 C CA . GLU A 1 242 ? 10.806 10.161 -10.526 1.00 81.00 242 GLU A CA 1
ATOM 1955 C C . GLU A 1 242 ? 11.219 8.739 -10.118 1.00 81.00 242 GLU A C 1
ATOM 1957 O O . GLU A 1 242 ? 10.368 7.872 -9.905 1.00 81.00 242 GLU A O 1
ATOM 1962 N N . CYS A 1 243 ? 12.532 8.506 -9.983 1.00 87.38 243 CYS A N 1
ATOM 1963 C CA . CYS A 1 243 ? 13.052 7.201 -9.577 1.00 87.38 243 CYS A CA 1
ATOM 1964 C C . CYS A 1 243 ? 12.367 6.738 -8.280 1.00 87.38 243 CYS A C 1
ATOM 1966 O O . CYS A 1 243 ? 12.527 7.410 -7.250 1.00 87.38 243 CYS A O 1
ATOM 1968 N N . PRO A 1 244 ? 11.666 5.590 -8.291 1.00 89.94 244 PRO A N 1
ATOM 1969 C CA . PRO A 1 244 ? 11.016 5.047 -7.113 1.00 89.94 244 PRO A CA 1
ATOM 1970 C C . PRO A 1 244 ? 12.034 4.784 -6.016 1.00 89.94 244 PRO A C 1
ATOM 1972 O O . PRO A 1 244 ? 13.183 4.427 -6.292 1.00 89.94 244 PRO A O 1
ATOM 1975 N N . GLN A 1 245 ? 11.610 4.969 -4.771 1.00 92.62 245 GLN A N 1
ATOM 1976 C CA . GLN A 1 245 ? 12.459 4.813 -3.596 1.00 92.62 245 GLN A CA 1
ATOM 1977 C C . GLN A 1 245 ? 11.953 3.627 -2.768 1.00 92.62 245 GLN A C 1
ATOM 1979 O O . GLN A 1 245 ? 10.984 3.785 -2.018 1.00 92.62 245 GLN A O 1
ATOM 1984 N N . PRO A 1 246 ? 12.560 2.432 -2.895 1.00 93.94 246 PRO A N 1
ATOM 1985 C CA . PRO A 1 246 ? 12.281 1.327 -1.988 1.00 93.94 246 PRO A CA 1
ATOM 1986 C C . PRO A 1 246 ? 12.557 1.747 -0.547 1.00 93.94 246 PRO A C 1
ATOM 1988 O O . PRO A 1 246 ? 13.606 2.323 -0.254 1.00 93.94 246 PRO A O 1
ATOM 1991 N N . THR A 1 247 ? 11.630 1.459 0.361 1.00 94.94 247 THR A N 1
ATOM 1992 C CA . THR A 1 247 ? 11.809 1.790 1.783 1.00 94.94 247 THR A CA 1
ATOM 1993 C C . THR A 1 247 ? 12.763 0.819 2.481 1.00 94.94 247 THR A C 1
ATOM 1995 O O . THR A 1 247 ? 13.241 1.107 3.578 1.00 94.94 247 THR A O 1
ATOM 1998 N N . GLY A 1 248 ? 13.025 -0.339 1.860 1.00 94.69 248 GLY A N 1
ATOM 1999 C CA . GLY A 1 248 ? 13.728 -1.467 2.472 1.00 94.69 248 GLY A CA 1
ATOM 2000 C C . GLY A 1 248 ? 12.899 -2.190 3.536 1.00 94.69 248 GLY A C 1
ATOM 2001 O O . GLY A 1 248 ? 13.448 -2.991 4.289 1.00 94.69 248 GLY A O 1
ATOM 2002 N N . GLN A 1 249 ? 11.600 -1.889 3.628 1.00 97.06 249 GLN A N 1
ATOM 2003 C CA . GLN A 1 2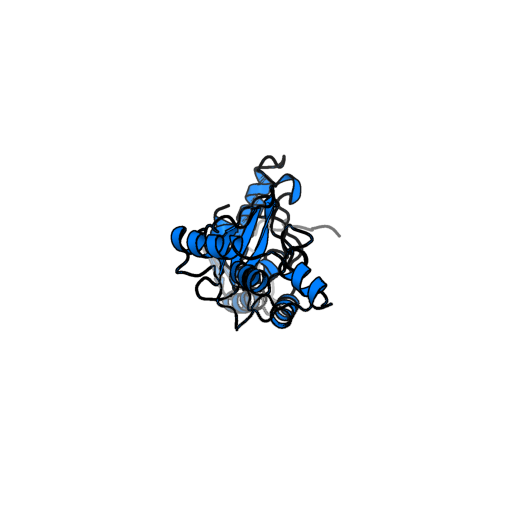49 ? 10.692 -2.448 4.621 1.00 97.06 249 GLN A CA 1
ATOM 2004 C C . GLN A 1 249 ? 9.568 -3.216 3.940 1.00 97.06 249 GLN A C 1
ATOM 2006 O O . GLN A 1 249 ? 9.008 -2.772 2.931 1.00 97.06 249 GLN A O 1
ATOM 2011 N N . ARG A 1 250 ? 9.208 -4.354 4.535 1.00 97.81 250 ARG A N 1
ATOM 2012 C CA . ARG A 1 250 ? 7.953 -5.028 4.211 1.00 97.81 250 ARG A CA 1
ATOM 2013 C C . ARG A 1 250 ? 6.778 -4.210 4.746 1.00 97.81 250 ARG A C 1
ATOM 2015 O O . ARG A 1 250 ? 6.958 -3.390 5.644 1.00 97.81 250 ARG A O 1
ATOM 2022 N N . PHE A 1 251 ? 5.587 -4.437 4.206 1.00 98.25 251 PHE A N 1
ATOM 2023 C CA . PHE A 1 251 ? 4.359 -3.750 4.607 1.00 98.25 251 PHE A CA 1
ATOM 2024 C C . PHE A 1 251 ? 4.160 -3.718 6.129 1.00 98.25 251 PHE A C 1
ATOM 2026 O O . PHE A 1 251 ? 3.859 -2.667 6.685 1.00 98.25 251 PHE A O 1
ATOM 2033 N N . GLU A 1 252 ? 4.375 -4.842 6.810 1.00 97.75 252 GLU A N 1
ATOM 2034 C CA . GLU A 1 252 ? 4.199 -4.964 8.256 1.00 97.75 252 GLU A CA 1
ATOM 2035 C C . GLU A 1 252 ? 5.153 -4.037 9.021 1.00 97.75 252 GLU A C 1
ATOM 2037 O O . GLU A 1 252 ? 4.719 -3.240 9.849 1.00 97.75 252 GLU A O 1
ATOM 2042 N N . ASP A 1 253 ? 6.448 -4.099 8.702 1.00 97.94 253 ASP A N 1
ATOM 2043 C CA . ASP A 1 253 ? 7.485 -3.286 9.348 1.00 97.94 253 ASP A CA 1
ATOM 2044 C C . ASP A 1 253 ? 7.294 -1.792 9.049 1.00 97.94 253 ASP A C 1
ATOM 2046 O O . ASP A 1 253 ? 7.473 -0.939 9.923 1.00 97.94 253 ASP A O 1
ATOM 2050 N N . PHE A 1 254 ? 6.869 -1.480 7.823 1.00 97.94 254 PHE A N 1
ATOM 2051 C CA . PHE A 1 254 ? 6.531 -0.125 7.408 1.00 97.94 254 PHE A CA 1
ATOM 2052 C C . PHE A 1 254 ? 5.383 0.441 8.246 1.00 97.94 254 PHE A C 1
ATOM 2054 O O . PHE A 1 254 ? 5.504 1.539 8.784 1.00 97.94 254 PHE A O 1
ATOM 2061 N N . MET A 1 255 ? 4.313 -0.333 8.426 1.00 97.50 255 MET A N 1
ATOM 2062 C CA . MET A 1 255 ? 3.149 0.073 9.214 1.00 97.50 255 MET A CA 1
ATOM 2063 C C . MET A 1 255 ? 3.421 0.182 10.712 1.00 97.50 255 MET A C 1
ATOM 2065 O O . MET A 1 255 ? 2.755 0.952 11.391 1.00 97.50 255 MET A O 1
ATOM 2069 N N . LEU A 1 256 ? 4.374 -0.582 11.244 1.00 96.62 256 LEU A N 1
ATOM 2070 C CA . LEU A 1 256 ? 4.746 -0.509 12.659 1.00 96.62 256 LEU A CA 1
ATOM 2071 C C . LEU A 1 256 ? 5.746 0.619 12.968 1.00 96.62 256 LEU A C 1
ATOM 2073 O O . LEU A 1 256 ? 6.001 0.896 14.141 1.00 96.62 256 LEU A O 1
ATOM 2077 N N . SER A 1 257 ? 6.338 1.247 11.947 1.00 93.19 257 SER A N 1
ATOM 2078 C CA . SER A 1 257 ? 7.372 2.280 12.105 1.00 93.19 257 SER A CA 1
ATOM 2079 C C . SER A 1 257 ? 6.910 3.712 11.817 1.00 93.19 257 SER A C 1
ATOM 2081 O O . SER A 1 257 ? 7.685 4.640 12.067 1.00 93.19 257 SER A O 1
ATOM 2083 N N . HIS A 1 258 ? 5.681 3.897 11.326 1.00 82.62 258 HIS A N 1
ATOM 2084 C CA . HIS A 1 258 ? 5.092 5.184 10.937 1.00 82.62 258 HIS A CA 1
ATOM 2085 C C . HIS A 1 258 ? 3.770 5.414 11.672 1.00 82.62 258 HIS A C 1
ATOM 2087 O O . HIS A 1 258 ? 3.530 6.576 12.072 1.00 82.62 258 HIS A O 1
#

pLDDT: mean 75.93, std 22.81, range [25.39, 98.5]

Foldseek 3Di:
DDDDDPPPPDDDDDDDDDDDDDPDDWDFDQDPVGTDTPDVVVVVCVVVVPDPPQDPLQVLLLVVLVVVLVVCVPLPAALCVQLVSDAAAADDLVVVVVLCVLQVFDADVSVSSCRHRPHQWGDFPHNTWHGPVCLLVCQADDCCDRLLNVCCVVVVNHSSRHHLADPPQAAQPAPPADQVSLVVLVVVLVVDDCPDPVVSSSSSNPRRQWTFTADNDQRKGWTARGDDPCHQWIWIDHPPSDRIHTPPDGPSRNRSPD

Nearest PDB structures (foldseek):
  6qbq-assembly1_B  TM=5.723E-01  e=9.948E-03  Saccharomyces cerevisiae
  8aj2-assembly1_A  TM=5.840E-01  e=1.586E-02  Saccharomyces cerevisiae
  6qbo-assembly1_B  TM=5.894E-01  e=6.817E-02  Saccharomyces cerevisiae
  8bd1-assembly1_B-2  TM=5.156E-01  e=1.733E-01  Vibrio parahaemolyticus

Radius of gyration: 26.0 Å; Cα contacts (8 Å, |Δi|>4): 354; chains: 1; bounding box: 51×49×86 Å

Mean predicted aligned error: 13.08 Å